Protein AF-A0A7W1QQN5-F1 (afdb_monomer)

Sequence (297 aa):
AKELLVGFARPESIRKVLQEMESKPIRDVYPLEVLMKIVADNPAALPDVAHGGFIANGADLTSGEKVFAGHPFSVHVPQDMRLKAFALLGGGRPGYEFFPAPDAGKFTMQIDTPGTWRFALLAAPTTSLGRMQKESSEAIIEVFDVRVRAMGKKGDTSDLLVDEEAYGEDEGDDDGADGAAHEAALAAAIVQAQQALSAKPAASIAEQLRPAFDAIVKHDAGPKATTYSWDVSLYRPGTPVSGEPVLHVVVDRAAPFDPAWAKAVEAIARKQVELEPSRKPISLMDVQFALKRARVR

Mean predicted aligned error: 15.48 Å

Secondary structure (DSSP, 8-state):
-TTGGGGGSSHHHHHHHHHHHHTSS--B-THHHHHHHHHHH-GGGSTTEEE----TTHHHHHH-TT-BTT--EEEE--TTEEEEEEEE-TT----EEEEE-SSTTEEEEEE-S-EEEEEEEEEEEEEEETTEEEEPS-EEEEEEEEEEBP---TT--TTS---------------SSSHHHHHHHHHHHHHHHHHHHHSPBP--HHHHHHHHHHTPEEE--TTSPPEEEEEEEE--TTSBTTS--SEEEEEEEE-TT-HHHHHHHHHHHHHHHHH-TTSPPP-HHHHHHHHHHHHH-

Radius of gyration: 27.36 Å; Cα contacts (8 Å, |Δi|>4): 431; chains: 1; bounding box: 52×61×83 Å

pLDDT: mean 87.05, std 15.04, range [42.16, 98.44]

Nearest PDB structures (foldseek):
  4lzk-assembly1_A  TM=6.098E-01  e=1.946E-02  Burkholderia cenocepacia J2315
  4lzk-assembly1_C  TM=5.334E-01  e=4.265E-02  Burkholderia cenocepacia J2315
  5e95-assembly1_B  TM=2.865E-01  e=5.711E-01  Homo sapiens
  7kj7-assembly2_A  TM=2.792E-01  e=6.844E-01  Plasmodium falciparum 3D7
  7kjh-assembly1_C  TM=2.417E-01  e=1.109E+00  Plasmodium falciparum 3D7

Foldseek 3Di:
DVVVCVQVVDLVSLVVVLVVLQPDQEDADPNVVVVVVCCVPPVVSPVQEEADDFFPCQVVQQVQPPAAAQDKDKTFGDLQKRWRYKYWPDPDDQDKDWACDPDRRIIIMHGHHADKTKMKTKIFGWDDPDPDTDTDSHIYIYIGIGGYHYPDPVPPPPPPDPPPDDDDPPPPPDPDDCVVVVVVVVVVVVVVVVVQVPQDFFAQLVVQVPVQLVVWAWDDPDVDAIFIWGWDFADQGRHGPPDHGPDIQIDPRHHLPRCSLVVRQVVQQVVNCVRPVPDDGDDSVVSSVSVVVNVVD

Solvent-accessible surface area (backbone atoms only — not comparable to full-atom values): 17324 Å² total; per-residue (Å²): 112,79,72,70,47,62,65,55,74,40,72,69,50,48,52,52,54,53,55,58,46,72,75,47,75,68,50,89,37,74,62,55,61,51,50,53,49,42,42,74,77,42,38,83,82,39,76,48,48,44,80,49,88,64,55,77,49,49,67,58,37,46,70,18,83,80,35,37,31,69,40,76,39,79,47,38,40,51,78,51,45,43,69,44,37,41,30,79,51,89,80,71,80,51,52,73,50,78,46,81,41,97,53,88,36,34,27,38,35,30,37,55,44,55,46,78,46,43,36,38,39,33,32,23,47,42,46,77,62,83,94,44,75,43,72,51,87,43,34,38,38,30,74,50,48,38,25,26,33,66,70,64,68,93,82,70,74,81,83,73,76,82,73,95,72,84,83,76,89,76,87,69,90,71,83,85,74,62,61,68,62,53,52,51,51,49,53,50,51,51,53,53,50,52,54,58,71,65,43,63,53,26,52,50,63,73,63,55,45,59,64,50,45,71,60,37,42,68,44,85,53,79,96,46,79,59,22,32,30,39,79,47,74,40,49,55,59,70,37,51,66,88,58,80,58,77,43,74,48,78,44,77,67,36,45,96,83,37,67,67,57,54,53,52,35,51,56,50,25,53,52,36,48,75,77,41,68,90,53,85,61,68,48,67,67,60,53,52,52,32,53,55,52,37,71,75,107

Structure (mmCIF, N/CA/C/O backbone):
data_AF-A0A7W1QQN5-F1
#
_entry.id   AF-A0A7W1QQN5-F1
#
loop_
_atom_site.group_PDB
_atom_site.id
_atom_site.type_symbol
_atom_site.label_atom_id
_atom_site.label_alt_id
_atom_site.label_comp_id
_atom_site.label_asym_id
_atom_site.label_entity_id
_atom_site.label_seq_id
_atom_site.pdbx_PDB_ins_code
_atom_site.Cartn_x
_atom_site.Cartn_y
_atom_site.Cartn_z
_atom_site.occupancy
_atom_site.B_iso_or_equiv
_atom_site.auth_seq_id
_atom_site.auth_comp_id
_atom_site.auth_asym_id
_atom_site.auth_atom_id
_atom_site.pdbx_PDB_model_num
ATOM 1 N N . ALA A 1 1 ? -4.038 -4.649 7.003 1.00 48.06 1 ALA A N 1
ATOM 2 C CA . ALA A 1 1 ? -5.178 -4.857 6.084 1.00 48.06 1 ALA A CA 1
ATOM 3 C C . ALA A 1 1 ? -6.475 -5.181 6.835 1.00 48.06 1 ALA A C 1
ATOM 5 O O . ALA A 1 1 ? -7.402 -4.398 6.709 1.00 48.06 1 ALA A O 1
ATOM 6 N N . LYS A 1 2 ? -6.552 -6.243 7.664 1.00 42.16 2 LYS A N 1
ATOM 7 C CA . LYS A 1 2 ? -7.796 -6.615 8.383 1.00 42.16 2 LYS A CA 1
ATOM 8 C C . LYS A 1 2 ? -8.399 -5.510 9.275 1.00 42.16 2 LYS A C 1
ATOM 10 O O . LYS A 1 2 ? -9.611 -5.356 9.274 1.00 42.16 2 LYS A O 1
ATOM 15 N N . GLU A 1 3 ? -7.590 -4.705 9.968 1.00 50.44 3 GLU A N 1
ATOM 16 C CA . GLU A 1 3 ? -8.108 -3.631 10.844 1.00 50.44 3 GLU A CA 1
ATOM 17 C C . GLU A 1 3 ? -8.612 -2.388 10.090 1.00 50.44 3 GLU A C 1
ATOM 19 O O . GLU A 1 3 ? -9.572 -1.758 10.523 1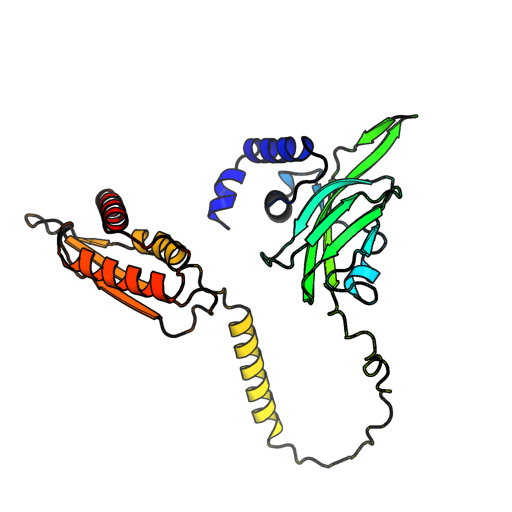.00 50.44 3 GLU A O 1
ATOM 24 N N . LEU A 1 4 ? -8.034 -2.070 8.923 1.00 51.50 4 LEU A N 1
ATOM 25 C CA . LEU A 1 4 ? -8.493 -0.961 8.069 1.00 51.50 4 LEU A CA 1
ATOM 26 C C . LEU A 1 4 ? -9.916 -1.200 7.541 1.00 51.50 4 LEU A C 1
ATOM 28 O O . LEU A 1 4 ? -10.668 -0.249 7.360 1.00 51.50 4 LEU A O 1
ATOM 32 N N . LEU A 1 5 ? -10.307 -2.465 7.356 1.00 55.62 5 LEU A N 1
ATOM 33 C CA . LEU A 1 5 ? -11.627 -2.850 6.854 1.00 55.62 5 LEU A CA 1
ATOM 34 C C . LEU A 1 5 ? -12.736 -2.761 7.912 1.00 55.62 5 LEU A C 1
ATOM 36 O O . LEU A 1 5 ? -13.907 -2.702 7.549 1.00 55.62 5 LEU A O 1
ATOM 40 N N . VAL A 1 6 ? -12.403 -2.677 9.207 1.00 62.91 6 VAL A N 1
ATOM 41 C CA . VAL A 1 6 ? -13.410 -2.552 10.281 1.00 62.91 6 VAL A CA 1
ATOM 42 C C . VAL A 1 6 ? -14.218 -1.258 10.125 1.00 62.91 6 VAL A C 1
ATOM 44 O O . VAL A 1 6 ? -15.425 -1.247 10.359 1.00 62.91 6 VAL A O 1
ATOM 47 N N . GLY A 1 7 ? -13.587 -0.180 9.643 1.00 62.91 7 GLY A N 1
ATOM 48 C CA . GLY A 1 7 ? -14.269 1.080 9.322 1.00 62.91 7 GLY A CA 1
ATOM 49 C C . GLY A 1 7 ? -15.195 1.004 8.099 1.00 62.91 7 GLY A C 1
ATOM 50 O O . GLY A 1 7 ? -16.135 1.796 8.000 1.00 62.91 7 GLY A O 1
ATOM 51 N N . PHE A 1 8 ? -14.967 0.033 7.209 1.00 63.44 8 PHE A N 1
ATOM 52 C CA . PHE A 1 8 ? -15.740 -0.209 5.985 1.00 63.44 8 PHE A CA 1
ATOM 53 C C . PHE A 1 8 ? -16.826 -1.277 6.147 1.00 63.44 8 PHE A C 1
ATOM 55 O O . PHE A 1 8 ? -17.598 -1.501 5.225 1.00 63.44 8 PHE A O 1
ATOM 62 N N . ALA A 1 9 ? -16.959 -1.889 7.327 1.00 65.38 9 ALA A N 1
ATOM 63 C CA . ALA A 1 9 ? -18.067 -2.799 7.619 1.00 65.38 9 ALA A CA 1
ATOM 64 C C . ALA A 1 9 ? -19.443 -2.097 7.609 1.00 65.38 9 ALA A C 1
ATOM 66 O O . ALA A 1 9 ? -20.477 -2.757 7.558 1.00 65.38 9 ALA A O 1
ATOM 67 N N . ARG A 1 10 ? -19.464 -0.758 7.679 1.00 76.25 10 ARG A N 1
ATOM 68 C CA . ARG A 1 10 ? -20.683 0.059 7.660 1.00 76.25 10 ARG A CA 1
ATOM 69 C C . ARG A 1 10 ? -20.934 0.627 6.255 1.00 76.25 10 ARG A C 1
ATOM 71 O O . ARG A 1 10 ? -20.083 1.381 5.770 1.00 76.25 10 ARG A O 1
ATOM 78 N N . PRO A 1 11 ? -22.088 0.341 5.620 1.00 72.50 11 PRO A N 1
ATOM 79 C CA . PRO A 1 11 ? -22.432 0.856 4.291 1.00 72.50 11 PRO A CA 1
ATOM 80 C C . PRO A 1 11 ? -22.345 2.384 4.167 1.00 72.50 11 PRO A C 1
ATOM 82 O O . PRO A 1 11 ? -22.007 2.910 3.107 1.00 72.50 11 PRO A O 1
ATOM 85 N N . GLU A 1 12 ? -22.602 3.125 5.248 1.00 77.25 12 GLU A N 1
ATOM 86 C CA . GLU A 1 12 ? -22.538 4.588 5.249 1.00 77.25 12 GLU A CA 1
ATOM 87 C C . GLU A 1 12 ? -21.106 5.118 5.083 1.00 77.25 12 GLU A C 1
ATOM 89 O O . GLU A 1 12 ? -20.903 6.145 4.433 1.00 77.25 12 GLU A O 1
ATOM 94 N N . SER A 1 13 ? -20.106 4.422 5.636 1.00 74.56 13 SER A N 1
ATOM 95 C CA . SER A 1 13 ? -18.690 4.781 5.474 1.00 74.56 13 SER A CA 1
ATOM 96 C C . SER A 1 13 ? -18.237 4.600 4.026 1.00 74.56 13 SER A C 1
ATOM 98 O O . SER A 1 13 ? -17.523 5.447 3.494 1.00 74.56 13 SER A O 1
ATOM 100 N N . ILE A 1 14 ? -18.696 3.525 3.375 1.00 71.06 14 ILE A N 1
ATOM 101 C CA . ILE A 1 14 ? -18.399 3.232 1.966 1.00 71.06 14 ILE A CA 1
ATOM 102 C C . ILE A 1 14 ? -18.966 4.340 1.070 1.00 71.06 14 ILE A C 1
ATOM 104 O O . ILE A 1 14 ? -18.244 4.889 0.239 1.00 71.06 14 ILE A O 1
ATOM 108 N N . ARG A 1 15 ? -20.228 4.739 1.289 1.00 76.94 15 ARG A N 1
ATOM 109 C CA . ARG A 1 15 ? -20.866 5.824 0.522 1.00 76.94 15 ARG A CA 1
ATOM 110 C C . ARG A 1 15 ? -20.123 7.153 0.641 1.00 76.94 15 ARG A C 1
ATOM 112 O O . ARG A 1 15 ? -19.989 7.847 -0.358 1.00 76.94 15 ARG A O 1
ATOM 119 N N . LYS A 1 16 ? -19.607 7.499 1.826 1.00 76.94 16 LYS A N 1
ATOM 120 C CA . LYS A 1 16 ? -18.805 8.723 2.004 1.00 76.94 16 LYS A CA 1
ATOM 121 C C . LYS A 1 16 ? -17.514 8.695 1.190 1.00 76.94 16 LYS A C 1
ATOM 123 O O . LYS A 1 16 ? -17.167 9.702 0.585 1.00 76.94 16 LYS A O 1
ATOM 128 N N . VAL A 1 17 ? -16.825 7.553 1.148 1.00 70.88 17 VAL A N 1
ATOM 129 C CA . VAL A 1 17 ? -15.603 7.408 0.342 1.00 70.88 17 VAL A CA 1
ATOM 130 C C . VAL A 1 17 ? -15.915 7.513 -1.149 1.00 70.88 17 VAL A C 1
ATOM 132 O O . VAL A 1 17 ? -15.222 8.244 -1.851 1.00 70.88 17 VAL A O 1
ATOM 135 N N . LEU A 1 18 ? -16.993 6.879 -1.619 1.00 71.81 18 LEU A N 1
ATOM 136 C CA . LEU A 1 18 ? -17.452 7.019 -3.005 1.00 71.81 18 LEU A CA 1
ATOM 137 C C . LEU A 1 18 ? -17.798 8.474 -3.352 1.00 71.81 18 LEU A C 1
ATOM 139 O O . LEU A 1 18 ? -17.339 8.997 -4.364 1.00 71.81 18 LEU A O 1
ATOM 143 N N . GLN A 1 19 ? -18.519 9.168 -2.472 1.00 76.81 19 GLN A N 1
ATOM 144 C CA . GLN A 1 19 ? -18.877 10.572 -2.671 1.00 76.81 19 GLN A CA 1
ATOM 145 C C . GLN A 1 19 ? -17.642 11.492 -2.697 1.00 76.81 19 GLN A C 1
ATOM 147 O O . GLN A 1 19 ? -17.584 12.452 -3.467 1.00 76.81 19 GLN A O 1
ATOM 152 N N . GLU A 1 20 ? -16.611 11.202 -1.897 1.00 69.81 20 GLU A N 1
ATOM 153 C CA . GLU A 1 20 ? -15.339 11.923 -1.987 1.00 69.81 20 GLU A CA 1
ATOM 154 C C . GLU A 1 20 ? -14.603 11.661 -3.308 1.00 69.81 20 GLU A C 1
ATOM 156 O O . GLU A 1 20 ? -13.968 12.587 -3.831 1.00 69.81 20 GLU A O 1
ATOM 161 N N . MET A 1 21 ? -14.695 10.446 -3.860 1.00 66.38 21 MET A N 1
ATOM 162 C CA . MET A 1 21 ? -14.116 10.102 -5.164 1.00 66.38 21 MET A CA 1
ATOM 163 C C . MET A 1 21 ? -14.792 10.864 -6.308 1.00 66.38 21 MET A C 1
ATOM 165 O O . MET A 1 21 ? -14.107 11.293 -7.229 1.00 66.38 21 MET A O 1
ATOM 169 N N . GLU A 1 22 ? -16.096 11.130 -6.221 1.00 67.44 22 GLU A N 1
ATOM 170 C CA . GLU A 1 22 ? -16.837 11.889 -7.241 1.00 67.44 22 GLU A CA 1
ATOM 171 C C . GLU A 1 22 ? -16.458 13.380 -7.309 1.00 67.44 22 GLU A C 1
ATOM 173 O O . GLU A 1 22 ? -16.640 14.026 -8.340 1.00 67.44 22 GLU A O 1
ATOM 178 N N . SER A 1 23 ? -15.907 13.946 -6.229 1.00 67.81 23 SER A N 1
ATOM 179 C CA . SER A 1 23 ? -15.663 15.393 -6.115 1.00 67.81 23 SER A CA 1
ATOM 180 C C . SER A 1 23 ? -14.470 15.932 -6.925 1.00 67.81 23 SER A C 1
ATOM 182 O O . SER A 1 23 ? -14.342 17.149 -7.071 1.00 67.81 23 SER A O 1
ATOM 184 N N . LYS A 1 24 ? -13.563 15.074 -7.424 1.00 60.72 24 LYS A N 1
ATOM 185 C CA . LYS A 1 24 ? -12.380 15.478 -8.216 1.00 60.72 24 LYS A CA 1
ATOM 186 C C . LYS A 1 24 ? -12.161 14.534 -9.411 1.00 60.72 24 LYS A C 1
ATOM 188 O O . LYS A 1 24 ? -12.491 13.364 -9.287 1.00 60.72 24 LYS A O 1
ATOM 193 N N . PRO A 1 25 ? -11.576 14.997 -10.537 1.00 57.47 25 PRO A N 1
ATOM 194 C CA . PRO A 1 25 ? -11.576 14.245 -11.800 1.00 57.47 25 PRO A CA 1
ATOM 195 C C . PRO A 1 25 ? -10.832 12.906 -11.753 1.00 57.47 25 PRO A C 1
ATOM 197 O O . PRO A 1 25 ? -11.323 11.927 -12.298 1.00 57.47 25 PRO A O 1
ATOM 200 N N . ILE A 1 26 ? -9.651 12.867 -11.129 1.00 59.41 26 ILE A N 1
ATOM 201 C CA . ILE A 1 26 ? -8.839 11.662 -10.924 1.00 59.41 26 ILE A CA 1
ATOM 202 C C . ILE A 1 26 ? -8.060 11.891 -9.628 1.00 59.41 26 ILE A C 1
ATOM 204 O O . ILE A 1 26 ? -7.444 12.945 -9.452 1.00 59.41 26 ILE A O 1
ATOM 208 N N . ARG A 1 27 ? -8.099 10.941 -8.696 1.00 61.53 27 ARG A N 1
ATOM 209 C CA . ARG A 1 27 ? -7.228 10.937 -7.518 1.00 61.53 27 ARG A CA 1
ATOM 210 C C . ARG A 1 27 ? -6.399 9.647 -7.553 1.00 61.53 27 ARG A C 1
ATOM 212 O O . ARG A 1 27 ? -6.956 8.591 -7.839 1.00 61.53 27 ARG A O 1
ATOM 219 N N . ASP A 1 28 ? -5.112 9.744 -7.226 1.00 60.88 28 ASP A N 1
ATOM 220 C CA . ASP A 1 28 ? -4.285 8.601 -6.821 1.00 60.88 28 ASP A CA 1
ATOM 221 C C . ASP A 1 28 ? -4.712 8.211 -5.404 1.00 60.88 28 ASP A C 1
ATOM 223 O O . ASP A 1 28 ? -4.470 8.963 -4.452 1.00 60.88 28 ASP A O 1
ATOM 227 N N . VAL A 1 29 ? -5.489 7.136 -5.258 1.00 57.19 29 VAL A N 1
ATOM 228 C CA . VAL A 1 29 ? -6.094 6.826 -3.958 1.00 57.19 29 VAL A CA 1
ATOM 229 C C . VAL A 1 29 ? -6.108 5.347 -3.618 1.00 57.19 29 VAL A C 1
ATOM 231 O O . VAL A 1 29 ? -6.704 4.517 -4.298 1.00 57.19 29 VAL A O 1
ATOM 234 N N . TYR A 1 30 ? -5.604 5.097 -2.412 1.00 59.78 30 TYR A N 1
ATOM 235 C CA . TYR A 1 30 ? -5.848 3.936 -1.556 1.00 59.78 30 TYR A CA 1
ATOM 236 C C . TYR A 1 30 ? -7.310 3.394 -1.581 1.00 59.78 30 TYR A C 1
ATOM 238 O O . TYR A 1 30 ? -7.497 2.181 -1.518 1.00 59.78 30 TYR A O 1
ATOM 246 N N . PRO A 1 31 ? -8.366 4.231 -1.706 1.00 75.06 31 PRO A N 1
ATOM 247 C CA . PRO A 1 31 ? -9.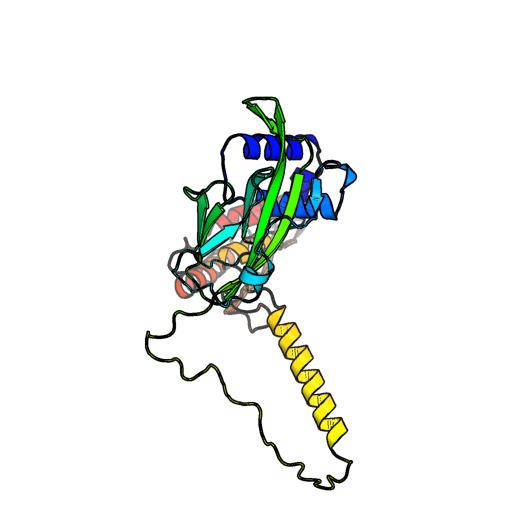748 3.823 -1.943 1.00 75.06 31 PRO A CA 1
ATOM 248 C C . PRO A 1 31 ? -10.016 2.774 -3.017 1.00 75.06 31 PRO A C 1
ATOM 250 O O . PRO A 1 31 ? -10.919 1.971 -2.803 1.00 75.06 31 PRO A O 1
ATOM 253 N N . LEU A 1 32 ? -9.288 2.732 -4.140 1.00 86.88 32 LEU A N 1
ATOM 254 C CA . LEU A 1 32 ? -9.613 1.746 -5.178 1.00 86.88 32 LEU A CA 1
ATOM 255 C C . LEU A 1 32 ? -9.261 0.318 -4.736 1.00 86.88 32 LEU A C 1
ATOM 257 O O . LEU A 1 32 ? -10.053 -0.592 -4.958 1.00 86.88 32 LEU A O 1
ATOM 261 N N . GLU A 1 33 ? -8.152 0.126 -4.011 1.00 86.06 33 GLU A N 1
ATOM 262 C CA . GLU A 1 33 ? -7.823 -1.168 -3.390 1.00 86.06 33 GLU A CA 1
ATOM 263 C C . GLU A 1 33 ? -8.901 -1.604 -2.389 1.00 86.06 33 GLU A C 1
ATOM 265 O O . GLU A 1 33 ? -9.269 -2.778 -2.316 1.00 86.06 33 GLU A O 1
ATOM 270 N N . VAL A 1 34 ? -9.437 -0.646 -1.625 1.00 85.56 34 VAL A N 1
ATOM 271 C CA . VAL A 1 34 ? -10.522 -0.902 -0.673 1.00 85.56 34 VAL A CA 1
ATOM 272 C C . VAL A 1 34 ? -11.805 -1.292 -1.404 1.00 85.56 34 VAL A C 1
ATOM 274 O O . VAL A 1 34 ? -12.435 -2.273 -1.019 1.00 85.56 34 VAL A O 1
ATOM 277 N N . LEU A 1 35 ? -12.176 -0.573 -2.468 1.00 88.25 35 LEU A N 1
ATOM 278 C CA . LEU A 1 35 ? -13.340 -0.904 -3.293 1.00 88.25 35 LEU A CA 1
ATOM 279 C C . LEU A 1 35 ? -13.209 -2.295 -3.904 1.00 88.25 35 LEU A C 1
ATOM 281 O O . LEU A 1 35 ? -14.131 -3.092 -3.772 1.00 88.25 35 LEU A O 1
ATOM 285 N N . MET A 1 36 ? -12.051 -2.621 -4.482 1.00 92.81 36 MET A N 1
ATOM 286 C CA . MET A 1 36 ? -11.765 -3.960 -4.999 1.00 92.81 36 MET A CA 1
ATOM 287 C C . MET A 1 36 ? -11.943 -5.030 -3.922 1.00 92.81 36 MET A C 1
ATOM 289 O O . MET A 1 36 ? -12.551 -6.068 -4.173 1.00 92.81 36 MET A O 1
ATOM 293 N N . LYS A 1 37 ? -11.460 -4.776 -2.698 1.00 90.25 37 LYS A N 1
ATOM 294 C CA . LYS A 1 37 ? -11.625 -5.719 -1.589 1.00 90.25 37 LYS A CA 1
ATOM 295 C C . LYS A 1 37 ? -13.087 -5.878 -1.171 1.00 90.25 37 LYS A C 1
ATOM 297 O O . LYS A 1 37 ? -13.503 -6.998 -0.897 1.00 90.25 37 LYS A O 1
ATOM 302 N N . ILE A 1 38 ? -13.860 -4.790 -1.137 1.00 88.44 38 ILE A N 1
ATOM 303 C CA . ILE A 1 38 ? -15.296 -4.825 -0.823 1.00 88.44 38 ILE A CA 1
ATOM 304 C C . ILE A 1 38 ? -16.057 -5.602 -1.896 1.00 88.44 38 ILE A C 1
ATOM 306 O O . ILE A 1 38 ? -16.848 -6.464 -1.541 1.00 88.44 38 ILE A O 1
ATOM 310 N N . VAL A 1 39 ? -15.807 -5.341 -3.181 1.00 92.44 39 VAL A N 1
ATOM 311 C CA . VAL A 1 39 ? -16.457 -6.058 -4.292 1.00 92.44 39 VAL A CA 1
ATOM 312 C C . VAL A 1 39 ? -16.126 -7.552 -4.244 1.00 92.44 39 VAL A C 1
ATOM 314 O O . VAL A 1 39 ? -17.015 -8.377 -4.431 1.00 92.44 39 VAL A O 1
ATOM 317 N N . ALA A 1 40 ? -14.878 -7.912 -3.925 1.00 91.88 40 ALA A N 1
ATOM 318 C CA . ALA A 1 40 ? -14.458 -9.307 -3.797 1.00 91.88 40 ALA A CA 1
ATOM 319 C C . ALA A 1 40 ? -15.074 -10.025 -2.579 1.00 91.88 40 ALA A C 1
ATOM 321 O O . ALA A 1 40 ? -15.467 -11.184 -2.686 1.00 91.88 40 ALA A O 1
ATOM 322 N N . ASP A 1 41 ? -15.156 -9.359 -1.423 1.00 90.81 41 ASP A N 1
ATOM 323 C CA . ASP A 1 41 ? -15.625 -9.977 -0.172 1.00 90.81 41 ASP A CA 1
ATOM 324 C C . ASP A 1 41 ? -17.146 -9.897 0.020 1.00 90.81 41 ASP A C 1
ATOM 326 O O . ASP A 1 41 ? -17.742 -10.751 0.676 1.00 90.81 41 ASP A O 1
ATOM 330 N N . ASN A 1 42 ? -17.767 -8.826 -0.474 1.00 91.69 42 ASN A N 1
ATOM 331 C CA . ASN A 1 42 ? -19.172 -8.491 -0.271 1.00 91.69 42 ASN A CA 1
ATOM 332 C C . ASN A 1 42 ? -19.735 -7.713 -1.481 1.00 91.69 42 ASN A C 1
ATOM 334 O O . ASN A 1 42 ? -20.042 -6.521 -1.365 1.00 91.69 42 ASN A O 1
ATOM 338 N N . PRO A 1 43 ? -19.923 -8.375 -2.638 1.00 90.81 43 PRO A N 1
ATOM 339 C CA . PRO A 1 43 ? -20.424 -7.723 -3.851 1.00 90.81 43 PRO A CA 1
ATOM 340 C C . PRO A 1 43 ? -21.818 -7.102 -3.661 1.00 90.81 43 PRO A C 1
ATOM 342 O O . PRO A 1 43 ? -22.134 -6.087 -4.270 1.00 90.81 43 PRO A O 1
ATOM 345 N N . ALA A 1 44 ? -22.638 -7.637 -2.747 1.00 90.81 44 ALA A N 1
ATOM 346 C CA . ALA A 1 44 ? -23.961 -7.091 -2.436 1.00 90.81 44 ALA A CA 1
ATOM 347 C C . ALA A 1 44 ? -23.919 -5.683 -1.808 1.00 90.81 44 ALA A C 1
ATOM 349 O O . ALA A 1 44 ? -24.922 -4.970 -1.843 1.00 90.81 44 ALA A O 1
ATOM 350 N N . ALA A 1 45 ? -22.782 -5.261 -1.240 1.00 86.62 45 ALA A N 1
ATOM 351 C CA . ALA A 1 45 ? -22.610 -3.895 -0.743 1.00 86.62 45 ALA A CA 1
ATOM 352 C C . ALA A 1 45 ? -22.473 -2.862 -1.873 1.00 86.62 45 ALA A C 1
ATOM 354 O O . ALA A 1 45 ? -22.741 -1.682 -1.644 1.00 86.62 45 ALA A O 1
ATOM 355 N N . LEU A 1 46 ? -22.049 -3.300 -3.063 1.00 91.81 46 LEU A N 1
ATOM 356 C CA . LEU A 1 46 ? -21.791 -2.477 -4.244 1.00 91.81 46 LEU A CA 1
ATOM 357 C C . LEU A 1 46 ? -22.319 -3.195 -5.503 1.00 91.81 46 LEU A C 1
ATOM 359 O O . LEU A 1 46 ? -21.524 -3.591 -6.351 1.00 91.81 46 LEU A O 1
ATOM 363 N N . PRO A 1 47 ? -23.647 -3.383 -5.633 1.00 93.25 47 PRO A N 1
ATOM 364 C CA . PRO A 1 47 ? -24.230 -4.210 -6.695 1.00 93.25 47 PRO A CA 1
ATOM 365 C C . PRO A 1 47 ? -23.981 -3.661 -8.106 1.00 93.25 47 PRO A C 1
ATOM 367 O O . PRO A 1 47 ? -23.965 -4.430 -9.060 1.00 93.25 47 PRO A O 1
ATOM 370 N N . ASP A 1 48 ? -23.755 -2.351 -8.226 1.00 94.94 48 ASP A N 1
ATOM 371 C CA . ASP A 1 48 ? -23.492 -1.672 -9.496 1.00 94.94 48 ASP A CA 1
ATOM 372 C C . ASP A 1 48 ? -21.992 -1.620 -9.846 1.00 94.94 48 ASP A C 1
ATOM 374 O O . ASP A 1 48 ? -21.618 -1.028 -10.853 1.00 94.94 48 ASP A O 1
ATOM 378 N N . VAL A 1 49 ? -21.110 -2.203 -9.021 1.00 94.81 49 VAL A N 1
ATOM 379 C CA . VAL A 1 49 ? -19.659 -2.216 -9.260 1.00 94.81 49 VAL A CA 1
ATOM 380 C C . VAL A 1 49 ? -19.201 -3.631 -9.591 1.00 94.81 49 VAL A C 1
ATOM 382 O O . VAL A 1 49 ? -19.290 -4.532 -8.759 1.00 94.81 49 VAL A O 1
ATOM 385 N N . ALA A 1 50 ? -18.654 -3.821 -10.790 1.00 95.81 50 ALA A N 1
ATOM 386 C CA . ALA A 1 50 ? -18.190 -5.119 -11.268 1.00 95.81 50 ALA A CA 1
ATOM 387 C C . ALA A 1 50 ? -16.740 -5.071 -11.763 1.00 95.81 50 ALA A C 1
ATOM 389 O O . ALA A 1 50 ? -16.219 -4.019 -12.126 1.00 95.81 50 ALA A O 1
ATOM 390 N N . HIS A 1 51 ? -16.085 -6.231 -11.806 1.00 96.44 51 HIS A N 1
ATOM 391 C CA . HIS A 1 51 ? -14.814 -6.385 -12.511 1.00 96.44 51 HIS A CA 1
ATOM 392 C C . HIS A 1 51 ? -15.056 -6.616 -14.005 1.00 96.44 51 HIS A C 1
ATOM 394 O O . HIS A 1 51 ? -15.946 -7.379 -14.378 1.00 96.44 51 HIS A O 1
ATOM 400 N N . GLY A 1 52 ? -14.243 -5.996 -14.857 1.00 97.00 52 GLY A N 1
ATOM 401 C CA . GLY A 1 52 ? -14.331 -6.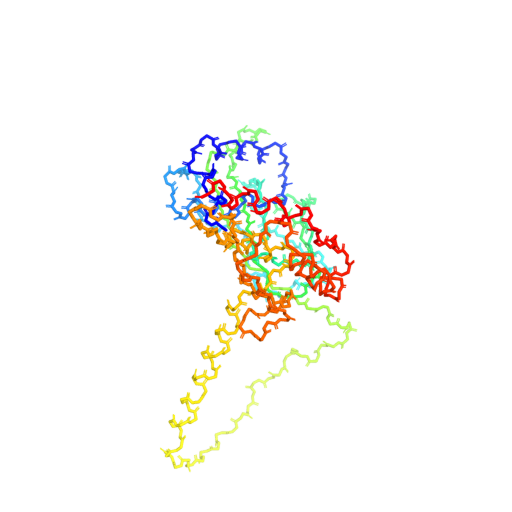152 -16.308 1.00 97.00 52 GLY A CA 1
ATOM 402 C C . GLY A 1 52 ? -13.140 -5.526 -17.028 1.00 97.00 52 GLY A C 1
ATOM 403 O O . GLY A 1 52 ? -12.310 -4.881 -16.395 1.00 97.00 52 GLY A O 1
ATOM 404 N N . GLY A 1 53 ? -13.052 -5.739 -18.341 1.00 96.25 53 GLY A N 1
ATOM 405 C CA . GLY A 1 53 ? -12.039 -5.124 -19.200 1.00 96.25 53 GLY A CA 1
ATOM 406 C C . GLY A 1 53 ? -12.661 -4.081 -20.126 1.00 96.25 53 GLY A C 1
ATOM 407 O O . GLY A 1 53 ? -13.669 -4.357 -20.774 1.00 96.25 53 GLY A O 1
ATOM 408 N N . PHE A 1 54 ? -12.071 -2.893 -20.185 1.00 97.31 54 PHE A N 1
ATOM 409 C CA . PHE A 1 54 ? -12.452 -1.784 -21.054 1.00 97.31 54 PHE A CA 1
ATOM 410 C C . PHE A 1 54 ? -11.251 -1.063 -21.694 1.00 97.31 54 PHE A C 1
ATOM 412 O O . PHE A 1 54 ? -11.457 -0.315 -22.645 1.00 97.31 54 PHE A O 1
ATOM 419 N N . ILE A 1 55 ? -10.010 -1.267 -21.244 1.00 97.75 55 ILE A N 1
ATOM 420 C CA . ILE A 1 55 ? -8.810 -0.659 -21.823 1.00 97.75 55 ILE A CA 1
ATOM 421 C C . ILE A 1 55 ? -8.549 -1.297 -23.186 1.00 97.75 55 ILE A C 1
ATOM 423 O O . ILE A 1 55 ? -8.154 -2.457 -23.305 1.00 97.75 55 ILE A O 1
ATOM 427 N N . ALA A 1 56 ? -8.721 -0.504 -24.241 1.00 97.44 56 ALA A N 1
ATOM 428 C CA . ALA A 1 56 ? -8.678 -1.004 -25.611 1.00 97.44 56 ALA A CA 1
ATOM 429 C C . ALA A 1 56 ? -7.283 -1.501 -26.033 1.00 97.44 56 ALA A C 1
ATOM 431 O O . ALA A 1 56 ? -7.176 -2.337 -26.925 1.00 97.44 56 ALA A O 1
ATOM 432 N N . ASN A 1 57 ? -6.217 -0.999 -25.403 1.00 97.50 57 ASN A N 1
ATOM 433 C CA . ASN A 1 57 ? -4.833 -1.388 -25.681 1.00 97.50 57 ASN A CA 1
ATOM 434 C C . ASN A 1 57 ? -4.176 -2.186 -24.540 1.00 97.50 57 ASN A C 1
ATOM 436 O O . ASN A 1 57 ? -2.955 -2.165 -24.413 1.00 97.50 57 ASN A O 1
ATOM 440 N N . GLY A 1 58 ? -4.958 -2.897 -23.716 1.00 96.75 58 GLY A N 1
ATOM 441 C CA . GLY A 1 58 ? -4.434 -3.636 -22.559 1.00 96.75 58 GLY A CA 1
ATOM 442 C C . GLY A 1 58 ? -3.327 -4.637 -22.918 1.00 96.75 58 GLY A C 1
ATOM 443 O O . GLY A 1 58 ? -2.300 -4.686 -22.246 1.00 96.75 58 GLY A O 1
ATOM 444 N N . ALA A 1 59 ? -3.476 -5.361 -24.034 1.00 96.56 59 ALA A N 1
ATOM 445 C CA . ALA A 1 59 ? -2.475 -6.321 -24.507 1.00 96.56 59 ALA A CA 1
ATOM 446 C C . ALA A 1 59 ? -1.117 -5.667 -24.837 1.00 96.56 59 ALA A C 1
ATOM 448 O O . ALA A 1 59 ? -0.073 -6.202 -24.460 1.00 96.56 59 ALA A O 1
ATOM 449 N N . ASP A 1 60 ? -1.128 -4.488 -25.470 1.00 96.38 60 ASP A N 1
ATOM 450 C CA . ASP A 1 60 ? 0.089 -3.730 -25.801 1.00 96.38 60 ASP A CA 1
ATOM 451 C C . ASP A 1 60 ? 0.814 -3.242 -24.536 1.00 96.38 60 ASP A C 1
ATOM 453 O O . ASP A 1 60 ? 2.045 -3.213 -24.475 1.00 96.38 60 ASP A O 1
ATOM 457 N N . LEU A 1 61 ? 0.051 -2.860 -23.506 1.00 96.88 61 LEU A N 1
ATOM 458 C CA . LEU A 1 61 ? 0.601 -2.431 -22.219 1.00 96.88 61 LEU A CA 1
ATOM 459 C C . LEU A 1 61 ? 1.260 -3.601 -21.475 1.00 96.88 61 LEU A C 1
ATOM 461 O O . LEU A 1 61 ? 2.331 -3.439 -20.883 1.00 96.88 61 LEU A O 1
ATOM 465 N N . THR A 1 62 ? 0.648 -4.786 -21.533 1.00 96.44 62 THR A N 1
ATOM 466 C CA . THR A 1 62 ? 1.167 -5.999 -20.888 1.00 96.44 62 THR A CA 1
ATOM 467 C C . THR A 1 62 ? 2.389 -6.571 -21.608 1.00 96.44 62 THR A C 1
ATOM 469 O O . THR A 1 62 ? 3.318 -7.039 -20.945 1.00 96.44 62 THR A O 1
ATOM 472 N N . SER A 1 63 ? 2.448 -6.505 -22.944 1.00 95.56 63 SER A N 1
ATOM 473 C CA . SER A 1 63 ? 3.630 -6.951 -23.699 1.00 95.56 63 SER A CA 1
ATOM 474 C C . SER A 1 63 ? 4.859 -6.081 -23.406 1.00 95.56 63 SER A C 1
ATOM 476 O O . SER A 1 63 ? 5.990 -6.580 -23.345 1.00 95.56 63 SER A O 1
ATOM 478 N N . GLY A 1 64 ? 4.639 -4.782 -23.175 1.00 91.69 64 GLY A N 1
ATOM 479 C CA . GLY A 1 64 ? 5.684 -3.816 -22.852 1.00 91.69 64 GLY A CA 1
ATOM 480 C C . GLY A 1 64 ? 6.611 -3.489 -24.020 1.00 91.69 64 GLY A C 1
ATOM 481 O O . GLY A 1 64 ? 7.696 -2.956 -23.804 1.00 91.69 64 GLY A O 1
ATOM 482 N N . GLU A 1 65 ? 6.235 -3.820 -25.259 1.00 92.19 65 GLU A N 1
ATOM 483 C CA . GLU A 1 65 ? 7.061 -3.546 -26.447 1.00 92.19 65 GLU A CA 1
ATOM 484 C C . GLU A 1 65 ? 7.269 -2.048 -26.693 1.00 92.19 65 GLU A C 1
ATOM 486 O O . GLU A 1 65 ? 8.304 -1.636 -27.212 1.00 92.19 65 GLU A O 1
ATOM 491 N N . LYS A 1 66 ? 6.286 -1.229 -26.304 1.00 92.88 66 LYS A N 1
ATOM 492 C CA . LYS A 1 66 ? 6.259 0.223 -26.545 1.00 92.88 66 LYS A CA 1
ATOM 493 C C . LYS A 1 66 ? 6.294 1.052 -25.262 1.00 92.88 66 LYS A C 1
ATOM 495 O O . LYS A 1 66 ? 6.062 2.257 -25.311 1.00 92.88 66 LYS A O 1
ATOM 500 N N . VAL A 1 67 ? 6.554 0.421 -24.118 1.00 96.12 67 VAL A N 1
ATOM 501 C CA . VAL A 1 67 ? 6.516 1.079 -22.810 1.00 96.12 67 VAL A CA 1
ATOM 502 C C . VAL A 1 67 ? 7.921 1.115 -22.223 1.00 96.12 67 VAL A C 1
ATOM 504 O O . VAL A 1 67 ? 8.481 0.088 -21.837 1.00 96.12 67 VAL A O 1
ATOM 507 N N . PHE A 1 68 ? 8.487 2.317 -22.142 1.00 96.44 68 PHE A N 1
ATOM 508 C CA . PHE A 1 68 ? 9.847 2.549 -21.663 1.00 96.44 68 PHE A CA 1
ATOM 509 C C . PHE A 1 68 ? 9.842 3.448 -20.433 1.00 96.44 68 PHE A C 1
ATOM 511 O O . PHE A 1 68 ? 9.060 4.395 -20.343 1.00 96.44 68 PHE A O 1
ATOM 518 N N . ALA A 1 69 ? 10.744 3.156 -19.501 1.00 96.44 69 ALA A N 1
ATOM 519 C CA . ALA A 1 69 ? 10.913 3.935 -18.287 1.00 96.44 69 ALA A CA 1
ATOM 520 C C . ALA A 1 69 ? 11.219 5.410 -18.606 1.00 96.44 69 ALA A C 1
ATOM 522 O O . ALA A 1 69 ? 12.087 5.702 -19.431 1.00 96.44 69 ALA A O 1
ATOM 523 N N . GLY A 1 70 ? 10.496 6.327 -17.961 1.00 94.31 70 GLY A N 1
ATOM 524 C CA . GLY A 1 70 ? 10.626 7.776 -18.136 1.00 94.31 70 GLY A CA 1
ATOM 525 C C . GLY A 1 70 ? 10.029 8.329 -19.436 1.00 94.31 70 GLY A C 1
ATOM 526 O O . GLY A 1 70 ? 10.220 9.507 -19.728 1.00 94.31 70 GLY A O 1
ATOM 527 N N . HIS A 1 71 ? 9.319 7.513 -20.224 1.00 96.50 71 HIS A N 1
ATOM 528 C CA . HIS A 1 71 ? 8.656 7.956 -21.450 1.00 96.50 71 HIS A CA 1
ATOM 529 C C . HIS A 1 71 ? 7.130 7.866 -21.338 1.00 96.50 71 HIS A C 1
ATOM 531 O O . HIS A 1 71 ? 6.609 6.839 -20.895 1.00 96.50 71 HIS A O 1
ATOM 537 N N . PRO A 1 72 ? 6.396 8.904 -21.778 1.00 97.12 72 PRO A N 1
ATOM 538 C CA . PRO A 1 72 ? 4.946 8.859 -21.806 1.00 97.12 72 PRO A CA 1
ATOM 539 C C . PRO A 1 72 ? 4.441 7.881 -22.876 1.00 97.12 72 PRO A C 1
ATOM 541 O O . PRO A 1 72 ? 4.928 7.863 -24.007 1.00 97.12 72 PRO A O 1
ATOM 544 N N . PHE A 1 73 ? 3.417 7.111 -22.531 1.00 97.56 73 PHE A N 1
ATOM 545 C CA . PHE A 1 73 ? 2.666 6.218 -23.407 1.00 97.56 73 PHE A CA 1
ATOM 546 C C . PHE A 1 73 ? 1.159 6.435 -23.212 1.00 97.56 73 PHE A C 1
ATOM 548 O O . PHE A 1 73 ? 0.723 7.064 -22.247 1.00 97.56 73 PHE A O 1
ATOM 555 N N . SER A 1 74 ? 0.341 5.956 -24.152 1.00 97.62 74 SER A N 1
ATOM 556 C CA . SER A 1 74 ? -1.111 6.163 -24.113 1.00 97.62 74 SER A CA 1
ATOM 557 C C . SER A 1 74 ? -1.856 4.965 -23.527 1.00 97.62 74 SER A C 1
ATOM 559 O O . SER A 1 74 ? -1.600 3.823 -23.900 1.00 97.62 74 SER A O 1
ATOM 561 N N . VAL A 1 75 ? -2.832 5.236 -22.663 1.00 97.75 75 VAL A N 1
ATOM 562 C CA . VAL A 1 75 ? -3.854 4.286 -22.203 1.00 97.75 75 VAL A CA 1
ATOM 563 C C . VAL A 1 75 ? -5.166 4.645 -22.894 1.00 97.75 75 VAL A C 1
ATOM 565 O O . VAL A 1 75 ? -5.620 5.791 -22.816 1.00 97.75 75 VAL A O 1
ATOM 568 N N . HIS A 1 76 ? -5.753 3.693 -23.618 1.00 97.88 76 HIS A N 1
ATOM 569 C CA . HIS A 1 76 ? -6.949 3.916 -24.427 1.00 97.88 76 HIS A CA 1
ATOM 570 C C . HIS A 1 76 ? -8.198 3.497 -23.657 1.00 97.88 76 HIS A C 1
ATOM 572 O O . HIS A 1 76 ? -8.423 2.312 -23.417 1.00 97.88 76 HIS A O 1
ATOM 578 N N . VAL A 1 77 ? -9.021 4.479 -23.307 1.00 97.06 77 VAL A N 1
ATOM 579 C CA . VAL A 1 77 ? -10.307 4.288 -22.638 1.00 97.06 77 VAL A CA 1
ATOM 580 C C . VAL A 1 77 ? -11.419 4.617 -23.643 1.00 97.06 77 VAL A C 1
ATOM 582 O O . VAL A 1 77 ? -11.363 5.676 -24.271 1.00 97.06 77 VAL A O 1
ATOM 585 N N . PRO A 1 78 ? -12.427 3.748 -23.825 1.00 96.88 78 PRO A N 1
ATOM 586 C CA . PRO A 1 78 ? -13.543 4.006 -24.725 1.00 96.88 78 PRO A CA 1
ATOM 587 C C . PRO A 1 78 ? -14.194 5.370 -24.457 1.00 96.88 78 PRO A C 1
ATOM 589 O O . PRO A 1 78 ? -14.314 5.801 -23.312 1.00 96.88 78 PRO A O 1
ATOM 592 N N . GLN A 1 79 ? -14.594 6.084 -25.512 1.00 95.06 79 GLN A N 1
ATOM 593 C CA . GLN A 1 79 ? -15.149 7.444 -25.384 1.00 95.06 79 GLN A CA 1
ATOM 594 C C . GLN A 1 79 ? -16.514 7.478 -24.686 1.00 95.06 79 GLN A C 1
ATOM 596 O O . GLN A 1 79 ? -16.939 8.526 -24.200 1.00 95.06 79 GLN A O 1
ATOM 601 N N . ASP A 1 80 ? -17.198 6.340 -24.658 1.00 95.75 80 ASP A N 1
ATOM 602 C CA . ASP A 1 80 ? -18.424 6.100 -23.913 1.00 95.75 80 ASP A CA 1
ATOM 603 C C . ASP A 1 80 ? -18.157 5.700 -22.455 1.00 95.75 80 ASP A C 1
ATOM 605 O O . ASP A 1 80 ? -19.105 5.434 -21.727 1.00 95.75 80 ASP A O 1
ATOM 609 N N . MET A 1 81 ? -16.912 5.728 -21.979 1.00 96.75 81 MET A N 1
ATOM 610 C CA . MET A 1 81 ? -16.549 5.489 -20.583 1.00 96.75 81 MET A CA 1
ATOM 611 C C . MET A 1 81 ? -15.968 6.755 -19.955 1.00 96.75 81 MET A C 1
ATOM 613 O O . MET A 1 81 ? -15.118 7.437 -20.530 1.00 96.75 81 MET A O 1
ATOM 617 N N . ARG A 1 82 ? -16.376 7.056 -18.721 1.00 94.62 82 ARG A N 1
ATOM 618 C CA . ARG A 1 82 ? -15.779 8.127 -17.921 1.00 94.62 82 ARG A CA 1
ATOM 619 C C . ARG A 1 82 ? -14.951 7.550 -16.792 1.00 94.62 82 ARG A C 1
ATOM 621 O O . ARG A 1 82 ? -15.474 6.879 -15.906 1.00 94.62 82 ARG A O 1
ATOM 628 N N . LEU A 1 83 ? -13.664 7.880 -16.797 1.00 94.38 83 LEU A N 1
ATOM 629 C CA . LEU A 1 83 ? -12.758 7.476 -15.736 1.00 94.38 83 LEU A CA 1
ATOM 630 C C . LEU A 1 83 ? -13.067 8.214 -14.425 1.00 94.38 83 LEU A C 1
ATOM 632 O O . LEU A 1 83 ? -13.315 9.420 -14.422 1.00 94.38 83 LEU A O 1
ATOM 636 N N . LYS A 1 84 ? -13.061 7.465 -13.322 1.00 91.44 84 LYS A N 1
ATOM 637 C CA . LYS A 1 84 ? -13.385 7.929 -11.966 1.00 91.44 84 LYS A CA 1
ATOM 638 C C . LYS A 1 84 ? -12.201 7.822 -11.014 1.00 91.44 84 LYS A C 1
ATOM 640 O O . LYS A 1 84 ? -12.013 8.689 -10.166 1.00 91.44 84 LYS A O 1
ATOM 645 N N . ALA A 1 85 ? -11.421 6.750 -11.127 1.00 92.06 85 ALA A N 1
ATOM 646 C CA . ALA A 1 85 ? -10.290 6.508 -10.243 1.00 92.06 85 ALA A CA 1
ATOM 647 C C . ALA A 1 85 ? -9.177 5.728 -10.934 1.00 92.06 85 ALA A C 1
ATOM 649 O O . ALA A 1 85 ? -9.418 4.988 -11.887 1.00 92.06 85 ALA A O 1
ATOM 650 N N . PHE A 1 86 ? -7.973 5.894 -10.398 1.00 93.31 86 PHE A N 1
ATOM 651 C CA . PHE A 1 86 ? -6.750 5.215 -10.795 1.00 93.31 86 PHE A CA 1
ATOM 652 C C . PHE A 1 86 ? -6.003 4.816 -9.516 1.00 93.31 86 PHE A C 1
ATOM 654 O O . PHE A 1 86 ? -5.960 5.601 -8.565 1.00 93.31 86 PHE A O 1
ATOM 661 N N . ALA A 1 87 ? -5.410 3.625 -9.483 1.00 93.25 87 ALA A N 1
ATOM 662 C CA . ALA A 1 87 ? -4.512 3.225 -8.405 1.00 93.25 87 ALA A CA 1
ATOM 663 C C . ALA A 1 87 ? -3.393 2.302 -8.894 1.00 93.25 87 ALA A C 1
ATOM 665 O O . ALA A 1 87 ? -3.613 1.411 -9.715 1.00 93.25 87 ALA A O 1
ATOM 666 N N . LEU A 1 88 ? -2.204 2.481 -8.322 1.00 93.56 88 LEU A N 1
ATOM 667 C CA . LEU A 1 88 ? -1.126 1.497 -8.362 1.00 93.56 88 LEU A CA 1
ATOM 668 C C . LEU A 1 88 ? -1.368 0.434 -7.284 1.00 93.56 88 LEU A C 1
ATOM 670 O O . LEU A 1 88 ? -1.555 0.773 -6.119 1.00 93.56 88 LEU A O 1
ATOM 674 N N . LEU A 1 89 ? -1.309 -0.839 -7.667 1.00 92.81 89 LEU A N 1
ATOM 675 C CA . LEU A 1 89 ? -1.500 -1.976 -6.771 1.00 92.81 89 LEU A CA 1
ATOM 676 C C . LEU A 1 89 ? -0.157 -2.544 -6.287 1.00 92.81 89 LEU A C 1
ATOM 678 O O . LEU A 1 89 ? 0.871 -2.458 -6.958 1.00 92.81 89 LEU A O 1
ATOM 682 N N . GLY A 1 90 ? -0.168 -3.176 -5.111 1.00 88.50 90 GLY A N 1
ATOM 683 C CA . GLY A 1 90 ? 0.983 -3.929 -4.590 1.00 88.50 90 GLY A CA 1
ATOM 684 C C . GLY A 1 90 ? 2.020 -3.097 -3.828 1.00 88.50 90 GLY A C 1
ATOM 685 O O . GLY A 1 90 ? 3.048 -3.630 -3.419 1.00 88.50 90 GLY A O 1
ATOM 686 N N . GLY A 1 91 ? 1.759 -1.806 -3.591 1.00 85.31 91 GLY A N 1
ATOM 687 C CA . GLY A 1 91 ? 2.560 -0.958 -2.695 1.00 85.31 91 GLY A CA 1
ATOM 688 C C . GLY A 1 91 ? 3.957 -0.574 -3.201 1.00 85.31 91 GLY A C 1
ATOM 689 O O . GLY A 1 91 ? 4.721 0.045 -2.456 1.00 85.31 91 GLY A O 1
ATOM 690 N N . GLY A 1 92 ? 4.292 -0.917 -4.448 1.00 89.00 92 GLY A N 1
ATOM 691 C CA . GLY A 1 92 ? 5.496 -0.438 -5.122 1.00 89.00 92 GLY A CA 1
ATOM 692 C C . GLY A 1 92 ? 5.506 1.086 -5.288 1.00 89.00 92 GLY A C 1
ATOM 693 O O . GLY A 1 92 ? 4.500 1.763 -5.079 1.00 89.00 92 GLY A O 1
ATOM 694 N N . ARG A 1 93 ? 6.660 1.649 -5.656 1.00 92.44 93 ARG A N 1
ATOM 695 C CA . ARG A 1 93 ? 6.819 3.094 -5.901 1.00 92.44 93 ARG A CA 1
ATOM 696 C C . ARG A 1 93 ? 7.629 3.335 -7.173 1.00 92.44 93 ARG A C 1
ATOM 698 O O . ARG A 1 93 ? 8.787 3.727 -7.076 1.00 92.44 93 ARG A O 1
ATOM 705 N N . PRO A 1 94 ? 7.051 3.086 -8.355 1.00 93.06 94 PRO A N 1
ATOM 706 C CA . PRO A 1 94 ? 7.797 3.166 -9.596 1.00 93.06 94 PRO A CA 1
ATOM 707 C C . PRO A 1 94 ? 8.060 4.598 -10.072 1.00 93.06 94 PRO A C 1
ATOM 709 O O . PRO A 1 94 ? 8.801 4.767 -11.033 1.00 93.06 94 PRO A O 1
ATOM 712 N N . GLY A 1 95 ? 7.462 5.609 -9.428 1.00 92.81 95 GLY A N 1
ATOM 713 C CA . GLY A 1 95 ? 7.343 6.953 -9.997 1.00 92.81 95 GLY A CA 1
ATOM 714 C C . GLY A 1 95 ? 6.419 6.898 -11.209 1.00 92.81 95 GLY A C 1
ATOM 715 O O . GLY A 1 95 ? 6.692 6.175 -12.163 1.00 92.81 95 GLY A O 1
ATOM 716 N N . TYR A 1 96 ? 5.265 7.553 -11.150 1.00 95.44 96 TYR A N 1
ATOM 717 C CA . TYR A 1 96 ? 4.365 7.557 -12.292 1.00 95.44 96 TYR A CA 1
ATOM 718 C C . TYR A 1 96 ? 3.566 8.850 -12.368 1.00 95.44 96 TYR A C 1
ATOM 720 O O . TYR A 1 96 ? 3.263 9.479 -11.353 1.00 95.44 96 TYR A O 1
ATOM 728 N N . GLU A 1 97 ? 3.189 9.198 -13.589 1.00 94.62 97 GLU A N 1
ATOM 729 C CA . GLU A 1 97 ? 2.260 10.275 -13.893 1.00 94.62 97 GLU A CA 1
ATOM 730 C C . GLU A 1 97 ? 1.115 9.706 -14.725 1.00 94.62 97 GLU A C 1
ATOM 732 O O . GLU A 1 97 ? 1.329 8.861 -15.594 1.00 94.62 97 GLU A O 1
ATOM 737 N N . PHE A 1 98 ? -0.110 10.148 -14.449 1.00 95.31 98 PHE A N 1
ATOM 738 C CA . PHE A 1 98 ? -1.292 9.720 -15.186 1.00 95.31 98 PHE A CA 1
ATOM 739 C C . PHE A 1 98 ? -2.272 10.885 -15.324 1.00 95.31 98 PHE A C 1
ATOM 741 O O . PHE A 1 98 ? -2.804 11.383 -14.329 1.00 95.31 98 PHE A O 1
ATOM 748 N N . PHE A 1 99 ? -2.493 11.347 -16.554 1.00 93.62 99 PHE A N 1
ATOM 749 C CA . PHE A 1 99 ? -3.324 12.517 -16.832 1.00 93.62 99 PHE A CA 1
ATOM 750 C C . PHE A 1 99 ? -4.071 12.391 -18.170 1.00 93.62 99 PHE A C 1
ATOM 752 O O . PHE A 1 99 ? -3.643 11.647 -19.053 1.00 93.62 99 PHE A O 1
ATOM 759 N N . PRO A 1 100 ? -5.202 13.096 -18.351 1.00 94.31 100 PRO A N 1
ATOM 760 C CA . PRO A 1 100 ? -5.924 13.101 -19.623 1.00 94.31 100 PRO A CA 1
ATOM 761 C C . PRO A 1 100 ? -5.052 13.625 -20.772 1.00 94.31 100 PRO A C 1
ATOM 763 O O . PRO A 1 100 ? -4.372 14.641 -20.617 1.00 94.31 100 PRO A O 1
ATOM 766 N N . ALA A 1 101 ? -5.094 12.962 -21.928 1.00 94.88 101 ALA A N 1
ATOM 767 C CA . ALA A 1 101 ? -4.452 13.457 -23.143 1.00 94.88 101 ALA A CA 1
ATOM 768 C C . ALA A 1 101 ? -5.380 14.444 -23.890 1.00 94.88 101 ALA A C 1
ATOM 770 O O . ALA A 1 101 ? -6.585 14.470 -23.630 1.00 94.88 101 ALA A O 1
ATOM 771 N N . PRO A 1 102 ? -4.859 15.244 -24.843 1.00 92.94 102 PRO A N 1
ATOM 772 C CA . PRO A 1 102 ? -5.691 16.109 -25.690 1.00 92.94 102 PRO A CA 1
ATOM 773 C C . PRO A 1 102 ? -6.704 15.337 -26.551 1.00 92.94 102 PRO A C 1
ATOM 775 O O . PRO A 1 102 ? -7.768 15.860 -26.880 1.00 92.94 102 PRO A O 1
ATOM 778 N N . ASP A 1 103 ? -6.374 14.095 -26.908 1.00 94.31 103 ASP A N 1
ATOM 779 C CA . ASP A 1 103 ? -7.232 13.212 -27.692 1.00 94.31 103 ASP A CA 1
ATOM 780 C C . ASP A 1 103 ? -8.327 12.586 -26.816 1.00 94.31 103 ASP A C 1
ATOM 782 O O . ASP A 1 103 ? -8.051 11.959 -25.790 1.00 94.31 103 ASP A O 1
ATOM 786 N N . ALA A 1 104 ? -9.581 12.681 -27.261 1.00 91.19 104 ALA A N 1
ATOM 787 C CA . ALA A 1 104 ? -10.713 12.080 -26.561 1.00 91.19 104 ALA A CA 1
ATOM 788 C C . ALA A 1 104 ? -10.565 10.552 -26.442 1.00 91.19 104 ALA A C 1
ATOM 790 O O . ALA A 1 104 ? -10.335 9.858 -27.436 1.00 91.19 104 ALA A O 1
ATOM 791 N N . GLY A 1 105 ? -10.748 10.030 -25.226 1.00 92.44 105 GLY A N 1
ATOM 792 C CA . GLY A 1 105 ? -10.589 8.603 -24.924 1.00 92.44 105 GLY A CA 1
ATOM 793 C C . GLY A 1 105 ? -9.133 8.156 -24.751 1.00 92.44 105 GLY A C 1
ATOM 794 O O . GLY A 1 105 ? -8.852 6.961 -24.694 1.00 92.44 105 GLY A O 1
ATOM 795 N N . LYS A 1 106 ? -8.178 9.087 -24.664 1.00 96.62 106 LYS A N 1
ATOM 796 C CA . LYS A 1 106 ? -6.783 8.756 -24.367 1.00 96.62 106 LYS A CA 1
ATOM 797 C C . LYS A 1 106 ? -6.324 9.419 -23.079 1.00 96.62 106 LYS A C 1
ATOM 799 O O . LYS A 1 106 ? -6.644 10.568 -22.782 1.00 96.62 106 LYS A O 1
ATOM 804 N N . PHE A 1 107 ? -5.517 8.680 -22.338 1.00 97.00 107 PHE A N 1
ATOM 805 C CA . PHE A 1 107 ? -4.800 9.164 -21.170 1.00 97.00 107 PHE A CA 1
ATOM 806 C C . PHE A 1 107 ? -3.311 8.971 -21.408 1.00 97.00 107 PHE A C 1
ATOM 808 O O . PHE A 1 107 ? -2.900 7.973 -21.999 1.00 97.00 107 PHE A O 1
ATOM 815 N N . THR A 1 108 ? -2.509 9.928 -20.966 1.00 97.31 108 THR A N 1
ATOM 816 C CA . THR A 1 108 ? -1.056 9.818 -20.980 1.00 97.31 108 THR A CA 1
ATOM 817 C C . THR A 1 108 ? -0.608 9.255 -19.644 1.00 97.31 108 THR A C 1
ATOM 819 O O . THR A 1 108 ? -0.982 9.766 -18.588 1.00 97.31 108 THR A O 1
ATOM 822 N N . MET A 1 109 ? 0.196 8.201 -19.705 1.00 97.44 109 MET A N 1
ATOM 823 C CA . MET A 1 109 ? 0.812 7.564 -18.558 1.00 97.44 109 MET A CA 1
ATOM 824 C C . MET A 1 109 ? 2.326 7.565 -18.732 1.00 97.44 109 MET A C 1
ATOM 826 O O . MET A 1 109 ? 2.819 7.283 -19.817 1.00 97.44 109 MET A O 1
ATOM 830 N N . GLN A 1 110 ? 3.067 7.859 -17.675 1.00 97.19 110 GLN A N 1
ATOM 831 C CA . GLN A 1 110 ? 4.519 7.712 -17.625 1.00 97.19 110 GLN A CA 1
ATOM 832 C C . GLN A 1 110 ? 4.869 6.906 -16.381 1.00 97.19 110 GLN A C 1
ATOM 834 O O . GLN A 1 110 ? 4.246 7.095 -15.341 1.00 97.19 110 GLN A O 1
ATOM 839 N N . ILE A 1 111 ? 5.847 6.006 -16.486 1.00 97.06 111 ILE A N 1
ATOM 8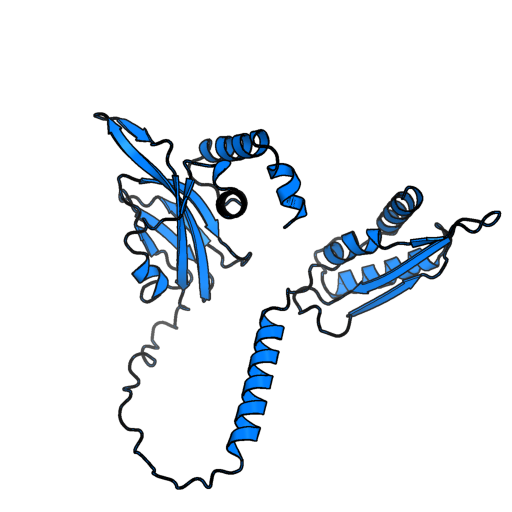40 C CA . ILE A 1 111 ? 6.378 5.245 -15.353 1.00 97.06 111 ILE A CA 1
ATOM 841 C C . ILE A 1 111 ? 7.900 5.366 -15.379 1.00 97.06 111 ILE A C 1
ATOM 843 O O . ILE A 1 111 ? 8.506 5.077 -16.405 1.00 97.06 111 ILE A O 1
ATOM 847 N N . ASP A 1 112 ? 8.526 5.773 -14.278 1.00 96.12 112 ASP A N 1
ATOM 848 C CA . ASP A 1 112 ? 9.958 6.104 -14.241 1.00 96.12 112 ASP A CA 1
ATOM 849 C C . ASP A 1 112 ? 10.851 4.891 -13.954 1.00 96.12 112 ASP A C 1
ATOM 851 O O . ASP A 1 112 ? 12.032 4.887 -14.299 1.00 96.12 112 ASP A O 1
ATOM 855 N N . THR A 1 113 ? 10.299 3.843 -13.340 1.00 96.25 113 THR A N 1
ATOM 856 C CA . THR A 1 113 ? 11.051 2.645 -12.944 1.00 96.25 113 THR A CA 1
ATOM 857 C C . THR A 1 113 ? 10.712 1.449 -13.843 1.00 96.25 113 THR A C 1
ATOM 859 O O . THR A 1 113 ? 9.534 1.100 -13.970 1.00 96.25 113 THR A O 1
ATOM 862 N N . PRO A 1 114 ? 11.713 0.765 -14.434 1.00 96.75 114 PRO A N 1
ATOM 863 C CA . PRO A 1 114 ? 11.503 -0.487 -15.162 1.00 96.75 114 PRO A CA 1
ATOM 864 C C . PRO A 1 114 ? 10.911 -1.585 -14.271 1.00 96.75 114 PRO A C 1
ATOM 866 O O . PRO A 1 114 ? 11.180 -1.632 -13.072 1.00 96.75 114 PRO A O 1
ATOM 869 N N . GLY A 1 115 ? 10.135 -2.497 -14.850 1.00 96.44 115 GLY A N 1
ATOM 870 C CA . GLY A 1 115 ? 9.508 -3.596 -14.115 1.00 96.44 115 GLY A CA 1
ATOM 871 C C . GLY A 1 115 ? 8.139 -3.966 -14.665 1.00 96.44 115 GLY A C 1
ATOM 872 O O . GLY A 1 115 ? 7.723 -3.477 -15.709 1.00 96.44 115 GLY A O 1
ATOM 873 N N . THR A 1 116 ? 7.430 -4.848 -13.965 1.00 97.62 116 THR A N 1
ATOM 874 C CA . THR A 1 116 ? 6.008 -5.107 -14.231 1.00 97.62 116 THR A CA 1
ATOM 875 C C . THR A 1 116 ? 5.202 -4.502 -13.097 1.00 97.62 116 THR A C 1
ATOM 877 O O . THR A 1 116 ? 5.417 -4.840 -11.934 1.00 97.62 116 THR A O 1
ATOM 880 N N . TRP A 1 117 ? 4.302 -3.590 -13.441 1.00 97.38 117 TRP A N 1
ATOM 881 C CA . TRP A 1 117 ? 3.523 -2.817 -12.485 1.00 97.38 117 TRP A CA 1
ATOM 882 C C . TRP A 1 117 ? 2.047 -3.065 -12.718 1.00 97.38 117 TRP A C 1
ATOM 884 O O . TRP A 1 117 ? 1.572 -3.010 -13.850 1.00 97.38 117 TRP A O 1
ATOM 894 N N . ARG A 1 118 ? 1.327 -3.331 -11.633 1.00 97.38 118 ARG A N 1
ATOM 895 C CA . ARG A 1 118 ? -0.088 -3.666 -11.682 1.00 97.38 118 ARG A CA 1
ATOM 896 C C . ARG A 1 118 ? -0.911 -2.458 -11.283 1.00 97.38 118 ARG A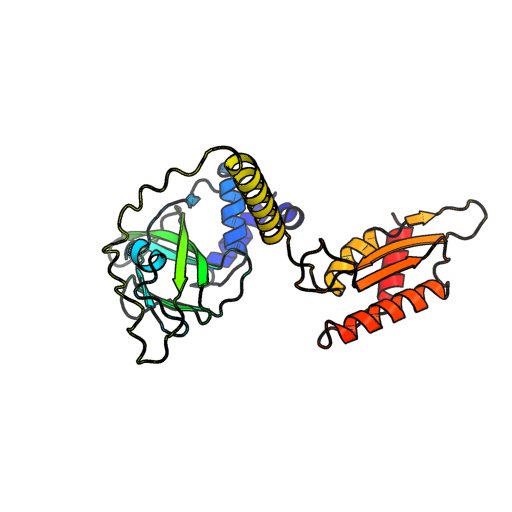 C 1
ATOM 898 O O . ARG A 1 118 ? -0.708 -1.908 -10.203 1.00 97.38 118 ARG A O 1
ATOM 905 N N . PHE A 1 119 ? -1.846 -2.060 -12.129 1.00 96.44 119 PHE A N 1
ATOM 906 C CA . PHE A 1 119 ? -2.703 -0.903 -11.904 1.00 96.44 119 PHE A CA 1
ATOM 907 C C . PHE A 1 119 ? -4.172 -1.309 -11.913 1.00 96.44 119 PHE A C 1
ATOM 909 O O . PHE A 1 119 ? -4.545 -2.363 -12.430 1.00 96.44 119 PHE A O 1
ATOM 916 N N . ALA A 1 120 ? -5.005 -0.455 -11.330 1.00 96.69 120 ALA A N 1
ATOM 917 C CA . ALA A 1 120 ? -6.449 -0.547 -11.415 1.00 96.69 120 ALA A CA 1
ATOM 918 C C . ALA A 1 120 ? -7.048 0.782 -11.877 1.00 96.69 120 ALA A C 1
ATOM 920 O O . ALA A 1 120 ? -6.628 1.855 -11.435 1.00 96.69 120 ALA A O 1
ATOM 921 N N . LEU A 1 121 ? -8.060 0.695 -12.734 1.00 96.06 121 LEU A N 1
ATOM 922 C CA . LEU A 1 121 ? -8.898 1.808 -13.159 1.00 96.06 121 LEU A CA 1
ATOM 923 C C . LEU A 1 121 ? -10.353 1.532 -12.789 1.00 96.06 121 LEU A C 1
ATOM 925 O O . LEU A 1 121 ? -10.835 0.414 -12.941 1.00 96.06 121 LEU A O 1
ATOM 929 N N . LEU A 1 122 ? -11.055 2.572 -12.342 1.00 95.50 122 LEU A N 1
ATOM 930 C CA . LEU A 1 122 ? -12.509 2.572 -12.193 1.00 95.50 122 LEU A CA 1
ATOM 931 C C . LEU A 1 122 ? -13.101 3.497 -13.253 1.00 95.50 122 LEU A C 1
ATOM 933 O O . LEU A 1 122 ? -12.761 4.685 -13.280 1.00 95.50 122 LEU A O 1
ATOM 937 N N . ALA A 1 123 ? -14.005 2.983 -14.079 1.00 96.06 123 ALA A N 1
ATOM 938 C CA . ALA A 1 123 ? -14.741 3.767 -15.065 1.00 96.06 123 ALA A CA 1
ATOM 939 C C . ALA A 1 123 ? -16.250 3.523 -14.962 1.00 96.06 123 ALA A C 1
ATOM 941 O O . ALA A 1 123 ? -16.681 2.458 -14.539 1.00 96.06 123 ALA A O 1
ATOM 942 N N . ALA A 1 124 ? -17.047 4.515 -15.352 1.00 96.44 124 ALA A N 1
ATOM 943 C CA . ALA A 1 124 ? -18.498 4.403 -15.457 1.00 96.44 124 ALA A CA 1
ATOM 944 C C . ALA A 1 124 ? -18.922 4.589 -16.922 1.00 96.44 124 ALA A C 1
ATOM 946 O O . ALA A 1 124 ? -18.477 5.566 -17.542 1.00 96.44 124 ALA A O 1
ATOM 947 N N . PRO A 1 125 ? -19.779 3.718 -17.485 1.00 97.25 125 PRO A N 1
ATOM 948 C CA . PRO A 1 125 ? -20.353 3.935 -18.804 1.00 97.25 125 PRO A CA 1
ATOM 949 C C . PRO A 1 125 ? -21.120 5.256 -18.866 1.00 97.25 125 PRO A C 1
ATOM 951 O O . PRO A 1 125 ? -21.711 5.718 -17.887 1.00 97.25 125 PRO A O 1
ATOM 954 N N . THR A 1 126 ? -21.141 5.866 -20.039 1.00 96.69 126 THR A N 1
ATOM 955 C CA . THR A 1 126 ? -21.838 7.116 -20.315 1.00 96.69 126 THR A CA 1
ATOM 956 C C . THR A 1 126 ? -22.803 6.919 -21.469 1.00 96.69 126 THR A C 1
ATOM 958 O O . THR A 1 126 ? -22.510 6.268 -22.466 1.00 96.69 126 THR A O 1
ATOM 961 N N . THR A 1 127 ? -23.992 7.493 -21.338 1.00 95.25 127 THR A N 1
ATOM 962 C CA . THR A 1 127 ? -24.993 7.533 -22.399 1.00 95.25 127 THR A CA 1
ATOM 963 C C . THR A 1 127 ? -25.119 8.963 -22.896 1.00 95.25 127 THR A C 1
ATOM 965 O O . THR A 1 127 ? -25.271 9.904 -22.109 1.00 95.25 127 THR A O 1
ATOM 968 N N . SER A 1 128 ? -25.065 9.141 -24.215 1.00 92.12 128 SER A N 1
ATOM 969 C CA . SER A 1 128 ? -25.320 10.441 -24.830 1.00 92.12 128 SER A CA 1
ATOM 970 C C . SER A 1 128 ? -26.812 10.773 -24.755 1.00 92.12 128 SER A C 1
ATOM 972 O O . SER A 1 128 ? -27.649 10.050 -25.294 1.00 92.12 128 SER A O 1
ATOM 974 N N . LEU A 1 129 ? -27.151 11.880 -24.095 1.00 91.56 129 LEU A N 1
ATOM 975 C CA . LEU A 1 129 ? -28.491 12.459 -24.048 1.00 91.56 129 LEU A CA 1
ATOM 976 C C . LEU A 1 129 ? -28.453 13.821 -24.763 1.00 91.56 129 LEU A C 1
ATOM 978 O O . LEU A 1 129 ? -28.455 14.893 -24.151 1.00 91.56 129 LEU A O 1
ATOM 982 N N . GLY A 1 130 ? -28.346 13.780 -26.093 1.00 91.75 130 GLY A N 1
ATOM 983 C CA . GLY A 1 130 ? -28.194 14.971 -26.931 1.00 91.75 130 GLY A CA 1
ATOM 984 C C . GLY A 1 130 ? -26.779 15.553 -26.857 1.00 91.75 130 GLY A C 1
ATOM 985 O O . GLY A 1 130 ? -25.828 14.924 -27.303 1.00 91.75 130 GLY A O 1
ATOM 986 N N . ARG A 1 131 ? -26.635 16.778 -26.326 1.00 90.31 131 ARG A N 1
ATOM 987 C CA . ARG A 1 131 ? -25.322 17.428 -26.109 1.00 90.31 131 ARG A CA 1
ATOM 988 C C . ARG A 1 131 ? -24.714 17.135 -24.733 1.00 90.31 131 ARG A C 1
ATOM 990 O O . ARG A 1 131 ? -23.604 17.577 -24.461 1.00 90.31 131 ARG A O 1
ATOM 997 N N . MET A 1 132 ? -25.448 16.448 -23.859 1.00 89.88 132 MET A N 1
ATOM 998 C CA . MET A 1 132 ? -24.998 16.100 -22.512 1.00 89.88 132 MET A CA 1
ATOM 999 C C . MET A 1 132 ? -24.654 14.614 -22.452 1.00 89.88 132 MET A C 1
ATOM 1001 O O . MET A 1 132 ? -25.397 13.785 -22.970 1.00 89.88 132 MET A O 1
ATOM 1005 N N . GLN A 1 133 ? -23.555 14.272 -21.786 1.00 91.38 133 GLN A N 1
ATOM 1006 C CA . GLN A 1 133 ? -23.254 12.894 -21.410 1.00 91.38 133 GLN A CA 1
ATOM 1007 C C . GLN A 1 133 ? -23.781 12.649 -19.997 1.00 91.38 133 GLN A C 1
ATOM 1009 O O . GLN A 1 133 ? -23.446 13.388 -19.070 1.00 91.38 133 GLN A O 1
ATOM 1014 N N . LYS A 1 134 ? -24.622 11.625 -19.840 1.00 93.94 134 LYS A N 1
ATOM 1015 C CA . LYS A 1 134 ? -25.096 11.159 -18.537 1.00 93.94 134 LYS A CA 1
ATOM 1016 C C . LYS A 1 134 ? -24.330 9.897 -18.161 1.00 93.94 134 LYS A C 1
ATOM 1018 O O . LYS A 1 134 ? -24.242 8.973 -18.960 1.00 93.94 134 LYS A O 1
ATOM 1023 N N . GLU A 1 135 ? -23.787 9.864 -16.956 1.00 94.19 135 GLU A N 1
ATOM 1024 C CA . GLU A 1 135 ? -23.131 8.677 -16.410 1.00 94.19 135 GLU A CA 1
ATOM 1025 C C . GLU A 1 135 ? -24.172 7.641 -15.970 1.00 94.19 135 GLU A C 1
ATOM 1027 O O . GLU A 1 135 ? -25.235 7.998 -15.448 1.00 94.19 135 GLU A O 1
ATOM 1032 N N . SER A 1 136 ? -23.861 6.366 -16.192 1.00 94.50 136 SER A N 1
ATOM 1033 C CA . SER A 1 136 ? -24.568 5.239 -15.588 1.00 94.50 136 SER A CA 1
ATOM 1034 C C . SER A 1 136 ? -24.256 5.153 -14.090 1.00 94.50 136 SER A C 1
ATOM 1036 O O . SER A 1 136 ? -23.229 5.658 -13.633 1.00 94.50 136 SER A O 1
ATOM 1038 N N . SER A 1 137 ? -25.139 4.511 -13.322 1.00 91.38 137 SER A N 1
ATOM 1039 C CA . SER A 1 137 ? -24.839 4.100 -11.944 1.00 91.38 137 SER A CA 1
ATOM 1040 C C . SER A 1 137 ? -23.857 2.929 -11.890 1.00 91.38 137 SER A C 1
ATOM 1042 O O . SER A 1 137 ? -23.226 2.716 -10.859 1.00 91.38 137 SER A O 1
ATOM 1044 N N . GLU A 1 138 ? -23.722 2.192 -12.994 1.00 95.75 138 GLU A N 1
ATOM 1045 C CA . GLU A 1 138 ? -22.777 1.089 -13.130 1.00 95.75 138 GLU A CA 1
ATOM 1046 C C . GLU A 1 138 ? -21.330 1.591 -13.185 1.00 95.75 138 GLU A C 1
ATOM 1048 O O . GLU A 1 138 ? -21.021 2.599 -13.827 1.00 95.75 138 GLU A O 1
ATOM 1053 N N . ALA A 1 139 ? -20.426 0.850 -12.550 1.00 95.44 139 ALA A N 1
ATOM 1054 C CA . ALA A 1 139 ? -18.998 1.092 -12.605 1.00 95.44 139 ALA A CA 1
ATOM 1055 C C . ALA A 1 139 ? -18.221 -0.211 -12.825 1.00 95.44 139 ALA A C 1
ATOM 1057 O O . ALA A 1 139 ? -18.534 -1.262 -12.267 1.00 95.44 139 ALA A O 1
ATOM 1058 N N . ILE A 1 140 ? -17.171 -0.123 -13.633 1.00 97.19 140 ILE A N 1
ATOM 1059 C CA . ILE A 1 140 ? -16.317 -1.240 -14.016 1.00 97.19 140 ILE A CA 1
ATOM 1060 C C . ILE A 1 140 ? -14.923 -0.990 -13.452 1.00 97.19 140 ILE A C 1
ATOM 1062 O O . ILE A 1 140 ? -14.328 0.067 -13.678 1.00 97.19 140 ILE A O 1
ATOM 1066 N N . ILE A 1 141 ? -14.410 -1.971 -12.714 1.00 97.25 141 ILE A N 1
ATOM 1067 C CA . ILE A 1 141 ? -13.026 -2.024 -12.259 1.00 97.25 141 ILE A CA 1
ATOM 1068 C C . ILE A 1 141 ? -12.237 -2.910 -13.213 1.00 97.25 141 ILE A C 1
ATOM 1070 O O . ILE A 1 141 ? -12.454 -4.124 -13.263 1.00 97.25 141 ILE A O 1
ATOM 1074 N N . GLU A 1 142 ? -11.258 -2.321 -13.885 1.00 97.69 142 GLU A N 1
ATOM 1075 C CA . GLU A 1 142 ? -10.274 -3.064 -14.659 1.00 97.69 142 GLU A CA 1
ATOM 1076 C C . GLU A 1 142 ? -8.933 -3.073 -13.953 1.00 97.69 142 GLU A C 1
ATOM 1078 O O . GLU A 1 142 ? -8.444 -2.042 -13.493 1.00 97.69 142 GLU A O 1
ATOM 1083 N N . VAL A 1 143 ? -8.336 -4.259 -13.887 1.00 97.50 143 VAL A N 1
ATOM 1084 C CA . VAL A 1 143 ? -6.990 -4.473 -13.369 1.00 97.50 143 VAL A CA 1
ATOM 1085 C C . VAL A 1 143 ? -6.122 -4.923 -14.527 1.00 97.50 143 VAL A C 1
ATOM 1087 O O . VAL A 1 143 ? -6.450 -5.907 -15.184 1.00 97.50 143 VAL A O 1
ATOM 1090 N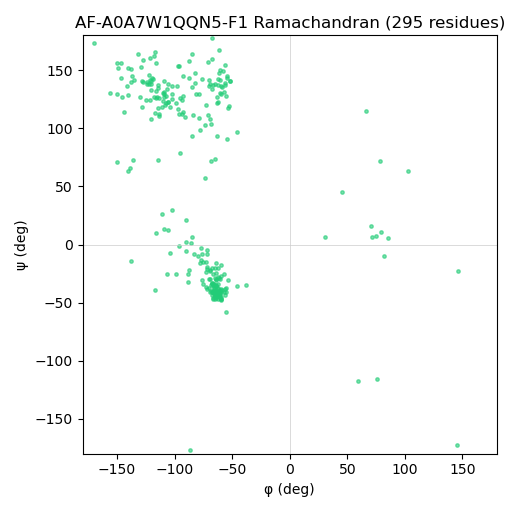 N . PHE A 1 144 ? -5.010 -4.235 -14.745 1.00 97.69 144 PHE A N 1
ATOM 1091 C CA . PHE A 1 144 ? -4.118 -4.501 -15.866 1.00 97.69 144 PHE A CA 1
ATOM 1092 C C . PHE A 1 144 ? -2.660 -4.379 -15.432 1.00 97.69 144 PHE A C 1
ATOM 1094 O O . PHE A 1 144 ? -2.324 -3.638 -14.503 1.00 97.69 144 PHE A O 1
ATOM 1101 N N . ASP A 1 145 ? -1.801 -5.129 -16.115 1.00 97.75 145 ASP A N 1
ATOM 1102 C CA . ASP A 1 145 ? -0.360 -5.102 -15.906 1.00 97.75 145 ASP A CA 1
ATOM 1103 C C . ASP A 1 145 ? 0.306 -4.286 -17.015 1.00 97.75 145 ASP A C 1
ATOM 1105 O O . ASP A 1 145 ? -0.005 -4.438 -18.200 1.00 97.75 145 ASP A O 1
ATOM 1109 N N . VAL A 1 146 ? 1.250 -3.437 -16.618 1.00 97.75 146 VAL A N 1
ATOM 1110 C CA . VAL A 1 146 ? 2.097 -2.653 -17.514 1.00 97.75 146 VAL A CA 1
ATOM 1111 C C . VAL A 1 146 ? 3.532 -3.129 -17.354 1.00 97.75 146 VAL A C 1
ATOM 1113 O O . VAL A 1 146 ? 4.125 -3.000 -16.278 1.00 97.75 146 VAL A O 1
ATOM 1116 N N . ARG A 1 147 ? 4.112 -3.661 -18.430 1.00 97.94 147 ARG A N 1
ATOM 1117 C CA . ARG A 1 147 ? 5.525 -4.046 -18.461 1.00 97.94 147 ARG A CA 1
ATOM 1118 C C . ARG A 1 147 ? 6.353 -2.884 -18.999 1.00 97.94 147 ARG A C 1
ATOM 1120 O O . ARG A 1 147 ? 6.242 -2.519 -20.159 1.00 97.94 147 ARG A O 1
ATOM 1127 N N . VAL A 1 148 ? 7.201 -2.314 -18.153 1.00 97.25 148 VAL A N 1
ATOM 1128 C CA . VAL A 1 148 ? 8.047 -1.154 -18.450 1.00 97.25 148 VAL A CA 1
ATOM 1129 C C . VAL A 1 148 ? 9.478 -1.618 -18.673 1.00 97.25 148 VAL A C 1
ATOM 1131 O O . VAL A 1 148 ? 10.114 -2.158 -17.764 1.00 97.25 148 VAL A O 1
ATOM 1134 N N . ARG A 1 149 ? 10.007 -1.392 -19.876 1.00 95.69 149 ARG A N 1
ATOM 1135 C CA . ARG A 1 149 ? 11.401 -1.702 -20.205 1.00 95.69 149 ARG A CA 1
ATOM 1136 C C . ARG A 1 149 ? 12.329 -0.590 -19.734 1.00 95.69 149 ARG A C 1
ATOM 1138 O O . ARG A 1 149 ? 11.973 0.589 -19.748 1.00 95.69 149 ARG A O 1
ATOM 1145 N N . ALA A 1 150 ? 13.547 -0.960 -19.349 1.00 93.94 150 ALA A N 1
ATOM 1146 C CA . ALA A 1 150 ? 14.607 0.021 -19.177 1.00 93.94 150 ALA A CA 1
ATOM 1147 C C . ALA A 1 150 ? 14.892 0.698 -20.519 1.00 93.94 150 ALA A C 1
ATOM 1149 O O . ALA A 1 150 ? 14.860 0.053 -21.569 1.00 93.94 150 ALA A O 1
ATOM 1150 N N . MET A 1 151 ? 15.178 1.998 -20.489 1.00 86.88 151 MET A N 1
ATOM 1151 C CA . MET A 1 151 ? 15.713 2.663 -21.664 1.00 86.88 151 MET A CA 1
ATOM 1152 C C . MET A 1 151 ? 17.123 2.106 -21.883 1.00 86.88 151 MET A C 1
ATOM 1154 O O . MET A 1 151 ? 18.052 2.439 -21.145 1.00 86.88 151 MET A O 1
ATOM 1158 N N . GLY A 1 152 ? 17.283 1.214 -22.861 1.00 74.50 152 GLY A N 1
ATOM 1159 C CA . GLY A 1 152 ? 18.613 0.855 -23.334 1.00 74.50 152 GLY A CA 1
ATOM 1160 C C . GLY A 1 152 ? 19.345 2.132 -23.742 1.00 74.50 152 GLY A C 1
ATOM 1161 O O . GLY A 1 152 ? 18.726 3.078 -24.244 1.00 74.50 152 GLY A O 1
ATOM 1162 N N . LYS A 1 153 ? 20.665 2.195 -23.532 1.00 63.50 153 LYS A N 1
ATOM 1163 C CA . LYS A 1 153 ? 21.468 3.244 -24.170 1.00 63.50 153 LYS A CA 1
ATOM 1164 C C . LYS A 1 153 ? 21.160 3.171 -25.662 1.00 63.50 153 LYS A C 1
ATOM 1166 O O . LYS A 1 153 ? 21.366 2.127 -26.271 1.00 63.50 153 LYS A O 1
ATOM 1171 N N . LYS A 1 154 ? 20.616 4.256 -26.216 1.00 49.62 154 LYS A N 1
ATOM 1172 C CA . LYS A 1 154 ? 20.286 4.418 -27.636 1.00 49.62 154 LYS A CA 1
ATOM 1173 C C . LYS A 1 154 ? 21.474 3.929 -28.484 1.00 49.62 154 LYS A C 1
ATOM 1175 O O . LYS A 1 154 ? 22.449 4.662 -28.621 1.00 49.62 154 LYS A O 1
ATOM 1180 N N . GLY A 1 155 ? 21.421 2.684 -28.963 1.00 54.38 155 GLY A N 1
ATOM 1181 C CA . GLY A 1 155 ? 22.544 2.012 -29.628 1.00 54.38 155 GLY A CA 1
ATOM 1182 C C . GLY A 1 155 ? 22.650 0.498 -29.409 1.00 54.38 155 GLY A C 1
ATOM 1183 O O . GLY A 1 155 ? 23.220 -0.162 -30.268 1.00 54.38 155 GLY A O 1
ATOM 1184 N N . ASP A 1 156 ? 22.082 -0.065 -28.338 1.00 50.28 156 ASP A N 1
ATOM 1185 C CA . ASP A 1 156 ? 22.097 -1.523 -28.119 1.00 50.28 156 ASP A CA 1
ATOM 1186 C C . ASP A 1 156 ? 20.803 -2.168 -28.637 1.00 50.28 156 ASP A C 1
ATOM 1188 O O . ASP A 1 156 ? 19.856 -2.437 -27.903 1.00 50.28 156 ASP A O 1
ATOM 1192 N N . THR A 1 157 ? 20.728 -2.354 -29.954 1.00 49.38 157 THR A N 1
ATOM 1193 C CA . THR A 1 157 ? 19.725 -3.217 -30.609 1.00 49.38 157 THR A CA 1
ATOM 1194 C C . THR A 1 157 ? 20.225 -4.658 -30.752 1.00 49.38 157 THR A C 1
ATOM 1196 O O . THR A 1 157 ? 19.741 -5.387 -31.608 1.00 49.38 157 THR A O 1
ATOM 1199 N N . SER A 1 158 ? 21.215 -5.066 -29.955 1.00 52.22 158 SER A N 1
ATOM 1200 C CA . SER A 1 158 ? 21.873 -6.374 -30.056 1.00 52.22 158 SER A CA 1
ATOM 1201 C C . SER A 1 158 ? 21.088 -7.532 -29.417 1.00 52.22 158 SER A C 1
ATOM 1203 O O . SER A 1 158 ? 21.420 -8.679 -29.681 1.00 52.22 158 SER A O 1
ATOM 1205 N N . ASP A 1 159 ? 20.016 -7.257 -28.664 1.00 50.94 159 ASP A N 1
ATOM 1206 C CA . ASP A 1 159 ? 19.266 -8.273 -27.896 1.00 50.94 159 ASP A CA 1
ATOM 1207 C C . ASP A 1 159 ? 17.896 -8.663 -28.485 1.00 50.94 159 ASP A C 1
ATOM 1209 O O . ASP A 1 159 ? 17.087 -9.319 -27.827 1.00 50.94 159 ASP A O 1
ATOM 1213 N N . LEU A 1 160 ? 17.589 -8.273 -29.724 1.00 50.25 160 LEU A N 1
ATOM 1214 C CA . LEU A 1 160 ? 16.383 -8.747 -30.405 1.00 50.25 160 LEU A CA 1
ATOM 1215 C C . LEU A 1 160 ? 16.789 -9.474 -31.680 1.00 50.25 160 LEU A C 1
ATOM 1217 O O . LEU A 1 160 ? 17.167 -8.828 -32.653 1.00 50.25 160 LEU A O 1
ATOM 1221 N N . LEU A 1 161 ? 16.636 -10.803 -31.618 1.00 49.75 161 LEU A N 1
ATOM 1222 C CA . LEU A 1 161 ? 16.969 -11.854 -32.592 1.00 49.75 161 LEU A CA 1
ATOM 1223 C C . LEU A 1 161 ? 18.258 -12.624 -32.256 1.00 49.75 161 LEU A C 1
ATOM 1225 O O . LEU A 1 161 ? 19.215 -12.641 -33.024 1.00 49.75 161 LEU A O 1
ATOM 1229 N N . VAL A 1 162 ? 18.254 -13.322 -31.114 1.00 49.31 162 VAL A N 1
ATOM 1230 C CA . VAL A 1 162 ? 18.919 -14.630 -31.079 1.00 49.31 162 VAL A CA 1
ATOM 1231 C C . VAL A 1 162 ? 17.945 -15.580 -31.764 1.00 49.31 162 VAL A C 1
ATOM 1233 O O . VAL A 1 162 ? 16.935 -15.959 -31.173 1.00 49.31 162 VAL A O 1
ATOM 1236 N N . ASP A 1 163 ? 18.201 -15.850 -33.044 1.00 44.41 163 ASP A N 1
ATOM 1237 C CA . ASP A 1 163 ? 17.563 -16.939 -33.772 1.00 44.41 163 ASP A CA 1
ATOM 1238 C C . ASP A 1 163 ? 17.777 -18.229 -32.977 1.00 44.41 163 ASP A C 1
ATOM 1240 O O . ASP A 1 163 ? 18.901 -18.670 -32.731 1.00 44.41 163 ASP A O 1
ATOM 1244 N N . GLU A 1 164 ? 16.663 -18.801 -32.541 1.00 49.09 164 GLU A N 1
ATOM 1245 C CA . GLU A 1 164 ? 16.544 -20.103 -31.898 1.00 49.09 164 GLU A CA 1
ATOM 1246 C C . GLU A 1 164 ? 16.728 -21.204 -32.962 1.00 49.09 164 GLU A C 1
ATOM 1248 O O . GLU A 1 164 ? 15.848 -22.027 -33.197 1.00 49.09 164 GLU A O 1
ATOM 1253 N N . GLU A 1 165 ? 17.863 -21.191 -33.666 1.00 51.66 165 GLU A N 1
ATOM 1254 C CA . GLU A 1 165 ? 18.251 -22.234 -34.613 1.00 51.66 165 GLU A CA 1
ATOM 1255 C C . GLU A 1 165 ? 19.521 -22.950 -34.133 1.00 51.66 165 GLU A C 1
ATOM 1257 O O . GLU A 1 165 ? 20.569 -22.345 -33.912 1.00 51.66 165 GLU A O 1
ATOM 1262 N N . ALA A 1 166 ? 19.403 -24.279 -34.052 1.00 52.66 166 ALA A N 1
ATOM 1263 C CA . ALA A 1 166 ? 20.472 -25.272 -33.947 1.00 52.66 166 ALA A CA 1
ATOM 1264 C C . ALA A 1 166 ? 21.129 -25.483 -32.567 1.00 52.66 166 ALA A C 1
ATOM 1266 O O . ALA A 1 166 ? 22.325 -25.258 -32.384 1.00 52.66 166 ALA A O 1
ATOM 1267 N N . TYR A 1 167 ? 20.389 -26.106 -31.645 1.00 49.75 167 TYR A N 1
ATOM 1268 C CA . TYR A 1 167 ? 21.004 -27.115 -30.776 1.00 49.75 167 TYR A CA 1
ATOM 1269 C C . TYR A 1 167 ? 20.789 -28.488 -31.410 1.00 49.75 167 TYR A C 1
ATOM 1271 O O . TYR A 1 167 ? 19.658 -28.947 -31.551 1.00 49.75 167 TYR A O 1
ATOM 1279 N N . GLY A 1 168 ? 21.889 -29.092 -31.862 1.00 51.34 168 GLY A N 1
ATOM 1280 C CA . GLY A 1 168 ? 21.913 -30.470 -32.330 1.00 51.34 168 GLY A CA 1
ATOM 1281 C C . GLY A 1 168 ? 21.544 -31.423 -31.200 1.00 51.34 168 GLY A C 1
ATOM 1282 O O . GLY A 1 168 ? 21.987 -31.254 -30.065 1.00 51.34 168 GLY A O 1
ATOM 1283 N N . GLU A 1 169 ? 20.721 -32.404 -31.543 1.00 49.06 169 GLU A N 1
ATOM 1284 C CA . GLU A 1 169 ? 20.402 -33.573 -30.733 1.00 49.06 169 GLU A CA 1
ATOM 1285 C C . GLU A 1 169 ? 21.694 -34.381 -30.523 1.00 49.06 169 GLU A C 1
ATOM 1287 O O . GLU A 1 169 ? 22.098 -35.171 -31.374 1.00 49.06 169 GLU A O 1
ATOM 1292 N N . ASP A 1 170 ? 22.394 -34.124 -29.418 1.00 52.56 170 ASP A N 1
ATOM 1293 C CA . ASP A 1 170 ? 23.400 -35.042 -28.891 1.00 52.56 170 ASP A CA 1
ATOM 1294 C C . ASP A 1 170 ? 22.651 -36.060 -28.025 1.00 52.56 170 ASP A C 1
ATOM 1296 O O . ASP A 1 170 ? 22.318 -35.798 -26.867 1.00 52.56 170 ASP A O 1
ATOM 1300 N N . GLU A 1 171 ? 22.288 -37.190 -28.637 1.00 49.94 171 GLU A N 1
ATOM 1301 C CA . GLU A 1 171 ? 21.743 -38.376 -27.969 1.00 49.94 171 GLU A CA 1
ATOM 1302 C C . GLU A 1 171 ? 22.842 -39.023 -27.108 1.00 49.94 171 GLU A C 1
ATOM 1304 O O . GLU A 1 171 ? 23.406 -40.068 -27.434 1.00 49.94 171 GLU A O 1
ATOM 1309 N N . GLY A 1 172 ? 23.188 -38.363 -26.005 1.00 51.94 172 GLY A N 1
ATOM 1310 C CA . GLY A 1 172 ? 23.977 -38.949 -24.934 1.00 51.94 172 GLY A CA 1
ATOM 1311 C C . GLY A 1 172 ? 23.085 -39.836 -24.073 1.00 51.94 172 GLY A C 1
ATOM 1312 O O . GLY A 1 172 ? 22.243 -39.324 -23.337 1.00 51.94 172 GLY A O 1
ATOM 1313 N N . ASP A 1 173 ? 23.282 -41.152 -24.174 1.00 59.09 173 ASP A N 1
ATOM 1314 C CA . ASP A 1 173 ? 22.815 -42.166 -23.218 1.00 59.09 173 ASP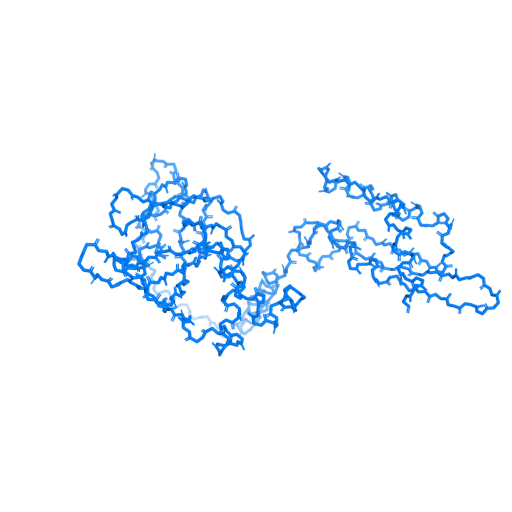 A CA 1
ATOM 1315 C C . ASP A 1 173 ? 23.336 -41.792 -21.813 1.00 59.09 173 ASP A C 1
ATOM 1317 O O . ASP A 1 173 ? 24.463 -42.119 -21.434 1.00 59.09 173 ASP A O 1
ATOM 1321 N N . ASP A 1 174 ? 22.544 -41.019 -21.067 1.00 57.62 174 ASP A N 1
ATOM 1322 C CA . ASP A 1 174 ? 22.799 -40.681 -19.668 1.00 57.62 174 ASP A CA 1
ATOM 1323 C C . ASP A 1 174 ? 22.104 -41.726 -18.789 1.00 57.62 174 ASP A C 1
ATOM 1325 O O . ASP A 1 174 ? 20.872 -41.811 -18.728 1.00 57.62 174 ASP A O 1
ATOM 1329 N N . ASP A 1 175 ? 22.920 -42.562 -18.148 1.00 60.12 175 ASP A N 1
ATOM 1330 C CA . ASP A 1 175 ? 22.545 -43.688 -17.297 1.00 60.12 175 ASP A CA 1
ATOM 1331 C C . ASP A 1 175 ? 21.797 -43.227 -16.022 1.00 60.12 175 ASP A C 1
ATOM 1333 O O . ASP A 1 175 ? 22.335 -43.234 -14.919 1.00 60.12 175 ASP A O 1
ATOM 1337 N N . GLY A 1 176 ? 20.534 -42.822 -16.191 1.00 58.22 176 GLY A N 1
ATOM 1338 C CA . GLY A 1 176 ? 19.315 -42.968 -15.371 1.00 58.22 176 GLY A CA 1
ATOM 1339 C C . GLY A 1 176 ? 19.299 -43.051 -13.832 1.00 58.22 176 GLY A C 1
ATOM 1340 O O . GLY A 1 176 ? 18.220 -43.299 -13.292 1.00 58.22 176 GLY A O 1
ATOM 1341 N N . ALA A 1 177 ? 20.394 -42.875 -13.092 1.00 59.97 177 ALA A N 1
ATOM 1342 C CA . ALA A 1 177 ? 20.425 -43.144 -11.647 1.00 59.97 177 ALA A CA 1
ATOM 1343 C C . ALA A 1 177 ? 20.459 -41.889 -10.751 1.00 59.97 177 ALA A C 1
ATOM 1345 O O . ALA A 1 177 ? 19.946 -41.945 -9.632 1.00 59.97 177 ALA A O 1
ATOM 1346 N N . ASP A 1 178 ? 20.960 -40.746 -11.237 1.00 62.34 178 ASP A N 1
ATOM 1347 C CA . ASP A 1 178 ? 21.173 -39.542 -10.406 1.00 62.34 178 ASP A CA 1
ATOM 1348 C C . ASP A 1 178 ? 20.132 -38.418 -10.614 1.00 62.34 178 ASP A C 1
ATOM 1350 O O . ASP A 1 178 ? 20.075 -37.454 -9.841 1.00 62.34 178 ASP A O 1
ATOM 1354 N N . GLY A 1 179 ? 19.236 -38.556 -11.600 1.00 66.69 179 GLY A N 1
ATOM 1355 C CA . GLY A 1 179 ? 18.239 -37.532 -11.948 1.00 66.69 179 GLY A CA 1
ATOM 1356 C C . GLY A 1 179 ? 17.244 -37.212 -10.824 1.00 66.69 179 GLY A C 1
ATOM 1357 O O . GLY A 1 179 ? 16.921 -36.048 -10.592 1.00 66.69 179 GLY A O 1
ATOM 1358 N N . ALA A 1 180 ? 16.826 -38.218 -10.049 1.00 76.38 180 ALA A N 1
ATOM 1359 C CA . ALA A 1 180 ? 15.845 -38.029 -8.977 1.00 76.38 180 ALA A CA 1
ATOM 1360 C C . ALA A 1 180 ? 16.383 -37.175 -7.812 1.00 76.38 180 ALA A C 1
ATOM 1362 O O . ALA A 1 180 ? 15.638 -36.404 -7.202 1.00 76.38 180 ALA A O 1
ATOM 1363 N N . ALA A 1 181 ? 17.679 -37.283 -7.499 1.00 79.69 181 ALA A N 1
ATOM 1364 C CA . ALA A 1 181 ? 18.303 -36.474 -6.453 1.00 79.69 181 ALA A CA 1
ATOM 1365 C C . ALA A 1 181 ? 18.460 -35.012 -6.898 1.00 79.69 181 ALA A C 1
ATOM 1367 O O . ALA A 1 181 ? 18.229 -34.095 -6.105 1.00 79.69 181 ALA A O 1
ATOM 1368 N N . HIS A 1 182 ? 18.803 -34.792 -8.170 1.00 81.75 182 HIS A N 1
ATOM 1369 C CA . HIS A 1 182 ? 18.911 -33.454 -8.742 1.00 81.75 182 HIS A CA 1
ATOM 1370 C C . HIS A 1 182 ? 17.544 -32.762 -8.846 1.00 81.75 182 HIS A C 1
ATOM 1372 O O . HIS A 1 182 ? 17.407 -31.609 -8.436 1.00 81.75 182 HIS A O 1
ATOM 1378 N N . GLU A 1 183 ? 16.512 -33.479 -9.296 1.00 81.69 183 GLU A N 1
ATOM 1379 C CA . GLU A 1 183 ? 15.142 -32.965 -9.385 1.00 81.69 183 GLU A CA 1
ATOM 1380 C C . GLU A 1 183 ? 14.581 -32.602 -8.000 1.00 81.69 183 GLU A C 1
ATOM 1382 O O . GLU A 1 183 ? 14.014 -31.522 -7.818 1.00 81.69 183 GLU A O 1
ATOM 1387 N N . ALA A 1 184 ? 14.818 -33.441 -6.984 1.00 83.25 184 ALA A N 1
ATOM 1388 C CA . ALA A 1 184 ? 14.419 -33.146 -5.608 1.00 83.25 184 ALA A CA 1
ATOM 1389 C C . ALA A 1 184 ? 15.152 -31.922 -5.027 1.00 83.25 184 ALA A C 1
ATOM 1391 O O . ALA A 1 184 ? 14.535 -31.096 -4.348 1.00 83.25 184 ALA A O 1
ATOM 1392 N N . ALA A 1 185 ? 16.452 -31.772 -5.307 1.00 86.56 185 ALA A N 1
ATOM 1393 C CA . ALA A 1 185 ? 17.228 -30.608 -4.881 1.00 86.56 185 ALA A CA 1
ATOM 1394 C C . ALA A 1 185 ? 16.749 -29.318 -5.567 1.00 86.56 185 ALA A C 1
ATOM 1396 O O . ALA A 1 185 ? 16.606 -28.285 -4.907 1.00 86.56 185 ALA A O 1
ATOM 1397 N N . LEU A 1 186 ? 16.440 -29.382 -6.865 1.00 88.50 186 LEU A N 1
ATOM 1398 C CA . LEU A 1 186 ? 15.899 -28.257 -7.624 1.00 88.50 186 LEU A CA 1
ATOM 1399 C C . LEU A 1 186 ? 14.509 -27.857 -7.112 1.00 88.50 186 LEU A C 1
ATOM 1401 O O . LEU A 1 186 ? 14.258 -26.675 -6.872 1.00 88.50 186 LEU A O 1
ATOM 1405 N N . ALA A 1 187 ? 13.627 -28.828 -6.859 1.00 87.56 187 ALA A N 1
ATOM 1406 C CA . ALA A 1 187 ? 12.309 -28.579 -6.280 1.00 87.56 187 ALA A CA 1
ATOM 1407 C C . ALA A 1 187 ? 12.410 -27.926 -4.890 1.00 87.56 187 ALA A C 1
ATOM 1409 O O . ALA A 1 187 ? 11.713 -26.947 -4.612 1.00 87.56 187 ALA A O 1
ATOM 1410 N N . ALA A 1 188 ? 13.319 -28.404 -4.032 1.00 89.19 188 ALA A N 1
ATOM 1411 C CA . ALA A 1 188 ? 13.570 -27.801 -2.724 1.00 89.19 188 ALA A CA 1
ATOM 1412 C C . ALA A 1 188 ? 14.094 -26.357 -2.840 1.00 89.19 188 ALA A C 1
ATOM 1414 O O . ALA A 1 188 ? 13.617 -25.473 -2.123 1.00 89.19 188 ALA A O 1
ATOM 1415 N N . ALA A 1 189 ? 15.012 -26.092 -3.775 1.00 85.12 189 ALA A N 1
ATOM 1416 C CA . ALA A 1 189 ? 15.529 -24.751 -4.038 1.00 85.12 189 ALA A CA 1
ATOM 1417 C C . ALA A 1 189 ? 14.435 -23.794 -4.548 1.00 85.12 189 ALA A C 1
ATOM 1419 O O . ALA A 1 189 ? 14.368 -22.648 -4.101 1.00 85.12 189 ALA A O 1
ATOM 1420 N N . ILE A 1 190 ? 13.533 -24.263 -5.419 1.00 80.56 190 ILE A N 1
ATOM 1421 C CA . ILE A 1 190 ? 12.387 -23.481 -5.910 1.00 80.56 190 ILE A CA 1
ATOM 1422 C C . ILE A 1 190 ? 11.434 -23.140 -4.763 1.00 80.56 190 ILE A C 1
ATOM 1424 O O . ILE A 1 190 ? 11.039 -21.982 -4.624 1.00 80.56 190 ILE A O 1
ATOM 1428 N N . VAL A 1 191 ? 11.094 -24.110 -3.909 1.00 87.38 191 VAL A N 1
ATOM 1429 C CA . VAL A 1 191 ? 10.231 -23.870 -2.740 1.00 87.38 191 VAL A CA 1
ATOM 1430 C C . VAL A 1 191 ? 10.882 -22.866 -1.787 1.00 87.38 191 VAL A C 1
ATOM 1432 O O . VAL A 1 191 ? 10.216 -21.934 -1.333 1.00 87.38 191 VAL A O 1
ATOM 1435 N N . GLN A 1 192 ? 12.186 -22.989 -1.527 1.00 77.88 192 GLN A N 1
ATOM 1436 C CA . GLN A 1 192 ? 12.922 -22.045 -0.686 1.00 77.88 192 GLN A CA 1
ATOM 1437 C C . GLN A 1 192 ? 12.954 -20.632 -1.297 1.00 77.88 192 GLN A C 1
ATOM 1439 O O . GLN A 1 192 ? 12.748 -19.647 -0.584 1.00 77.88 192 GLN A O 1
ATOM 1444 N N . ALA A 1 193 ? 13.141 -20.515 -2.614 1.00 75.31 193 ALA A N 1
ATOM 1445 C CA . ALA A 1 193 ? 13.114 -19.241 -3.329 1.00 75.31 193 ALA A CA 1
ATOM 1446 C C . ALA A 1 193 ? 11.716 -18.598 -3.324 1.00 75.31 193 ALA A C 1
ATOM 1448 O O . ALA A 1 193 ? 11.593 -17.395 -3.093 1.00 75.31 193 ALA A O 1
ATOM 1449 N N . GLN A 1 194 ? 10.653 -19.385 -3.508 1.00 75.31 194 GLN A N 1
ATOM 1450 C CA . GLN A 1 194 ? 9.268 -18.909 -3.420 1.00 75.31 194 GLN A CA 1
ATOM 1451 C C . GLN A 1 194 ? 8.917 -18.444 -2.003 1.00 75.31 194 GLN A C 1
ATOM 1453 O O . GLN A 1 194 ? 8.304 -17.388 -1.831 1.00 75.31 194 GLN A O 1
ATOM 1458 N N . GLN A 1 195 ? 9.354 -19.182 -0.978 1.00 76.62 195 GLN A N 1
ATOM 1459 C CA . GLN A 1 195 ? 9.202 -18.770 0.417 1.00 76.62 195 GLN A CA 1
ATOM 1460 C C . GLN A 1 195 ? 9.942 -17.454 0.688 1.00 76.62 195 GLN A C 1
ATOM 1462 O O . GLN A 1 195 ? 9.357 -16.546 1.282 1.00 76.62 195 GLN A O 1
ATOM 1467 N N . ALA A 1 196 ? 11.171 -17.302 0.184 1.00 73.12 196 ALA A N 1
ATOM 1468 C CA . ALA A 1 196 ? 11.943 -16.066 0.301 1.00 73.12 196 ALA A CA 1
ATOM 1469 C C . ALA A 1 196 ? 11.285 -14.881 -0.430 1.00 73.12 196 ALA A C 1
ATOM 1471 O O . ALA A 1 196 ? 11.234 -13.786 0.126 1.00 73.12 196 ALA A O 1
ATOM 1472 N N . LEU A 1 197 ? 10.721 -15.091 -1.627 1.00 69.56 197 LEU A N 1
ATOM 1473 C CA . LEU A 1 197 ? 9.986 -14.053 -2.366 1.00 69.56 197 LEU A CA 1
ATOM 1474 C C . LEU A 1 197 ? 8.689 -13.632 -1.664 1.00 69.56 197 LEU A C 1
ATOM 1476 O O . LEU A 1 197 ? 8.287 -12.473 -1.742 1.00 69.56 197 LEU A O 1
ATOM 1480 N N . SER A 1 198 ? 8.024 -14.567 -0.985 1.00 74.38 198 SER A N 1
ATOM 1481 C CA . SER A 1 198 ? 6.794 -14.290 -0.236 1.00 74.38 198 SER A CA 1
ATOM 1482 C C . SER A 1 198 ? 7.042 -13.595 1.108 1.00 74.38 198 SER A C 1
ATOM 1484 O O . SER A 1 198 ? 6.102 -13.089 1.731 1.00 74.38 198 SER A O 1
ATOM 1486 N N . ALA A 1 199 ? 8.296 -13.557 1.574 1.00 79.88 199 ALA A N 1
ATOM 1487 C CA . ALA A 1 199 ? 8.642 -12.973 2.855 1.00 79.88 199 ALA A CA 1
ATOM 1488 C C . ALA A 1 199 ? 8.464 -11.453 2.800 1.00 79.88 199 ALA A C 1
ATOM 1490 O O . ALA A 1 199 ? 9.239 -10.717 2.189 1.00 79.88 199 ALA A O 1
ATOM 1491 N N . LYS A 1 200 ? 7.418 -10.974 3.476 1.00 84.31 200 LYS A N 1
ATOM 1492 C CA . LYS A 1 200 ? 7.143 -9.546 3.595 1.00 84.31 200 LYS A CA 1
ATOM 1493 C C . LYS A 1 200 ? 8.378 -8.836 4.177 1.00 84.31 200 LYS A C 1
ATOM 1495 O O . LYS A 1 200 ? 8.852 -9.252 5.240 1.00 84.31 200 LYS A O 1
ATOM 1500 N N . PRO A 1 201 ? 8.883 -7.765 3.536 1.00 89.38 201 PRO A N 1
ATOM 1501 C CA . PRO A 1 201 ? 10.003 -7.016 4.080 1.00 89.38 201 PRO A CA 1
ATOM 1502 C C . PRO A 1 201 ? 9.626 -6.440 5.446 1.00 89.38 201 PRO A C 1
ATOM 1504 O O . PRO A 1 201 ? 8.489 -6.002 5.668 1.00 89.38 201 PRO A O 1
ATOM 1507 N N . ALA A 1 202 ? 10.583 -6.448 6.367 1.00 93.75 202 ALA A N 1
ATOM 1508 C CA . ALA A 1 202 ? 10.425 -5.853 7.677 1.00 93.75 202 ALA A CA 1
ATOM 1509 C C . ALA A 1 202 ? 10.108 -4.360 7.527 1.00 93.75 202 ALA A C 1
ATOM 1511 O O . ALA A 1 202 ? 10.723 -3.644 6.730 1.00 93.75 202 ALA A O 1
ATOM 1512 N N . ALA A 1 203 ? 9.129 -3.900 8.301 1.00 95.75 203 ALA A N 1
ATOM 1513 C CA . ALA A 1 203 ? 8.743 -2.496 8.353 1.00 95.75 203 ALA A CA 1
ATOM 1514 C C . ALA A 1 203 ? 9.858 -1.635 8.984 1.00 95.75 203 ALA A C 1
ATOM 1516 O O . ALA A 1 203 ? 10.870 -2.161 9.455 1.00 95.75 203 ALA A O 1
ATOM 1517 N N . SER A 1 204 ? 9.668 -0.315 9.049 1.00 97.25 204 SER A N 1
ATOM 1518 C CA . SER A 1 204 ? 10.569 0.550 9.835 1.00 97.25 204 SER A CA 1
ATOM 1519 C C . SER A 1 204 ? 10.651 0.094 11.297 1.00 97.25 204 SER A C 1
ATOM 1521 O O . SER A 1 204 ? 9.696 -0.491 11.814 1.00 97.25 204 SER A O 1
ATOM 1523 N N . ILE A 1 205 ? 11.745 0.391 12.006 1.00 97.44 205 ILE A N 1
ATOM 1524 C CA . ILE A 1 205 ? 11.877 0.047 13.434 1.00 97.44 205 ILE A CA 1
ATOM 1525 C C . ILE A 1 205 ? 10.728 0.677 14.229 1.00 97.44 205 ILE A C 1
ATOM 1527 O O . ILE A 1 205 ? 10.108 0.024 15.066 1.00 97.44 205 ILE A O 1
ATOM 1531 N N . ALA A 1 206 ? 10.369 1.922 13.906 1.00 95.25 206 ALA A N 1
ATOM 1532 C CA . ALA A 1 206 ? 9.232 2.608 14.516 1.00 95.25 206 ALA A CA 1
ATOM 1533 C C . ALA A 1 206 ? 7.891 1.877 14.292 1.00 95.25 206 ALA A C 1
ATOM 1535 O O . ALA A 1 206 ? 7.048 1.846 15.188 1.00 95.25 206 ALA A O 1
ATOM 1536 N N . GLU A 1 207 ? 7.675 1.289 13.113 1.00 95.38 207 GLU A N 1
ATOM 1537 C CA . GLU A 1 207 ? 6.471 0.503 12.810 1.00 95.38 207 GLU A CA 1
ATOM 1538 C C . GLU A 1 207 ? 6.491 -0.879 13.461 1.00 95.38 207 GLU A C 1
ATOM 1540 O O . GLU A 1 207 ? 5.432 -1.342 13.877 1.00 95.38 207 GLU A O 1
ATOM 1545 N N . GLN A 1 208 ? 7.661 -1.509 13.602 1.00 97.50 208 GLN A N 1
ATOM 1546 C CA . GLN A 1 208 ? 7.826 -2.768 14.338 1.00 97.50 208 GLN A CA 1
ATOM 1547 C C . GLN A 1 208 ? 7.539 -2.589 15.841 1.00 97.50 208 GLN A C 1
ATOM 1549 O O . GLN A 1 208 ? 6.914 -3.444 16.465 1.00 97.50 208 GLN A O 1
ATOM 1554 N N . LEU A 1 209 ? 7.933 -1.450 16.421 1.00 97.69 209 LEU A N 1
ATOM 1555 C CA . LEU A 1 209 ? 7.759 -1.165 17.851 1.00 97.69 209 LEU A CA 1
ATOM 1556 C C . LEU A 1 209 ? 6.305 -0.943 18.271 1.00 97.69 209 LEU A C 1
ATOM 1558 O O . LEU A 1 209 ? 5.949 -1.246 19.407 1.00 97.69 209 LEU A O 1
ATOM 1562 N N . ARG A 1 210 ? 5.448 -0.431 17.378 1.00 94.69 210 ARG A N 1
ATOM 1563 C CA . ARG A 1 210 ? 4.029 -0.176 17.688 1.00 94.69 210 ARG A CA 1
ATOM 1564 C C . ARG A 1 210 ? 3.296 -1.425 18.199 1.00 94.69 210 ARG A C 1
ATOM 1566 O O . ARG A 1 210 ? 2.805 -1.359 19.324 1.00 94.69 210 ARG A O 1
ATOM 1573 N N . PRO A 1 211 ? 3.243 -2.544 17.449 1.00 95.69 211 PRO A N 1
ATOM 1574 C CA . PRO A 1 211 ? 2.642 -3.777 17.950 1.00 95.69 211 PRO A CA 1
ATOM 1575 C C . PRO A 1 211 ? 3.476 -4.412 19.070 1.00 95.69 211 PRO A C 1
ATOM 1577 O O . PRO A 1 211 ? 2.911 -5.019 19.974 1.00 95.69 211 PRO A O 1
ATOM 1580 N N . ALA A 1 212 ? 4.804 -4.239 19.075 1.00 96.94 212 ALA A N 1
ATOM 1581 C CA . ALA A 1 212 ? 5.651 -4.786 20.136 1.00 96.94 212 ALA A CA 1
ATOM 1582 C C . ALA A 1 212 ? 5.356 -4.167 21.510 1.00 96.94 212 ALA A C 1
ATOM 1584 O O . ALA A 1 212 ? 5.401 -4.859 22.522 1.00 96.94 212 ALA A O 1
ATOM 1585 N N . PHE A 1 213 ? 5.012 -2.881 21.576 1.00 97.88 213 PHE A N 1
ATOM 1586 C CA . PHE A 1 213 ? 4.571 -2.245 22.818 1.00 97.88 213 PHE A CA 1
ATOM 1587 C C . PHE A 1 213 ? 3.261 -2.805 23.352 1.00 97.88 213 PHE A C 1
ATOM 1589 O O . PHE A 1 213 ? 3.042 -2.824 24.565 1.00 97.88 213 PHE A O 1
ATOM 1596 N N . ASP A 1 214 ? 2.401 -3.290 22.464 1.00 96.44 214 ASP A N 1
ATOM 1597 C CA . ASP A 1 214 ? 1.184 -3.964 22.877 1.00 96.44 214 ASP A CA 1
ATOM 1598 C C . ASP A 1 214 ? 1.495 -5.361 23.455 1.00 96.44 214 ASP A C 1
ATOM 1600 O O . ASP A 1 214 ? 0.676 -5.895 24.197 1.00 96.44 214 ASP A O 1
ATOM 1604 N N . ALA A 1 215 ? 2.696 -5.910 23.256 1.00 97.06 215 ALA A N 1
ATOM 1605 C CA . ALA A 1 215 ? 3.140 -7.162 23.874 1.00 97.06 215 ALA A CA 1
ATOM 1606 C C . ALA A 1 215 ? 3.750 -7.000 25.284 1.00 97.06 215 ALA A C 1
ATOM 1608 O O . ALA A 1 215 ? 4.150 -7.994 25.883 1.00 97.06 215 ALA A O 1
ATOM 1609 N N . ILE A 1 216 ? 3.818 -5.783 25.848 1.00 98.00 216 ILE A N 1
ATOM 1610 C CA . ILE A 1 216 ? 4.270 -5.591 27.238 1.00 98.00 216 ILE A CA 1
ATOM 1611 C C . ILE A 1 216 ? 3.303 -6.297 28.196 1.00 98.00 216 ILE A C 1
ATOM 1613 O O . ILE A 1 216 ? 2.114 -5.964 28.248 1.00 98.00 216 ILE A O 1
ATOM 1617 N N . VAL A 1 217 ? 3.841 -7.225 28.988 1.00 98.00 217 VAL A N 1
ATOM 1618 C CA . VAL A 1 217 ? 3.100 -8.032 29.960 1.00 98.00 217 VAL A CA 1
ATOM 1619 C C . VAL A 1 217 ? 3.193 -7.387 31.335 1.00 98.00 217 VAL A C 1
ATOM 1621 O O . VAL A 1 217 ? 4.282 -7.126 31.843 1.00 98.00 217 VAL A O 1
ATOM 1624 N N . LYS A 1 218 ? 2.041 -7.142 31.956 1.00 97.50 218 LYS A N 1
ATOM 1625 C CA . LYS A 1 218 ? 1.943 -6.687 33.343 1.00 97.50 218 LYS A CA 1
ATOM 1626 C C . LYS A 1 218 ? 1.982 -7.893 34.281 1.00 97.50 218 LYS A C 1
ATOM 1628 O O . LYS A 1 218 ? 1.281 -8.878 34.066 1.00 97.50 218 LYS A O 1
ATOM 1633 N N . HIS A 1 219 ? 2.755 -7.791 35.353 1.00 96.38 219 HIS A N 1
ATOM 1634 C CA . HIS A 1 219 ? 2.790 -8.771 36.429 1.00 96.38 219 HIS A CA 1
ATOM 1635 C C . HIS A 1 219 ? 2.235 -8.152 37.713 1.00 96.38 219 HIS A C 1
ATOM 1637 O O . HIS A 1 219 ? 2.839 -7.259 38.316 1.00 96.38 219 HIS A O 1
ATOM 1643 N N . ASP A 1 220 ? 1.075 -8.646 38.140 1.00 90.00 220 ASP A N 1
ATOM 1644 C CA . ASP A 1 220 ? 0.472 -8.273 39.414 1.00 90.00 220 ASP A CA 1
ATOM 1645 C C . ASP A 1 220 ? 1.077 -9.120 40.536 1.00 90.00 220 ASP A C 1
ATOM 1647 O O . ASP A 1 220 ? 0.881 -10.331 40.611 1.00 90.00 220 ASP A O 1
ATOM 1651 N N . ALA A 1 221 ? 1.847 -8.481 41.415 1.00 77.88 221 ALA A N 1
ATOM 1652 C CA . ALA A 1 221 ? 2.599 -9.154 42.472 1.00 77.88 221 ALA A CA 1
ATOM 1653 C C . ALA A 1 221 ? 1.936 -9.028 43.862 1.00 77.88 221 ALA A C 1
ATOM 1655 O O . ALA A 1 221 ? 2.620 -9.027 44.889 1.00 77.88 221 ALA A O 1
ATOM 1656 N N . GLY A 1 222 ? 0.601 -8.925 43.908 1.00 81.19 222 GLY A N 1
ATOM 1657 C CA . GLY A 1 222 ? -0.168 -8.797 45.151 1.00 81.19 222 GLY A CA 1
ATOM 1658 C C . GLY A 1 222 ? 0.243 -7.551 45.956 1.00 81.19 222 GLY A C 1
ATOM 1659 O O . GLY A 1 222 ? 0.087 -6.446 45.444 1.00 81.19 222 GLY A O 1
ATOM 1660 N N . PRO A 1 223 ? 0.777 -7.681 47.189 1.00 84.06 223 PRO A N 1
ATOM 1661 C CA . PRO A 1 223 ? 1.218 -6.537 47.996 1.00 84.06 223 PRO A CA 1
ATOM 1662 C C . PRO A 1 223 ? 2.507 -5.865 47.484 1.00 84.06 223 PRO A C 1
ATOM 1664 O O . PRO A 1 223 ? 2.911 -4.835 48.020 1.00 84.06 223 PRO A O 1
ATOM 1667 N N . LYS A 1 224 ? 3.191 -6.443 46.488 1.00 86.81 224 LYS A N 1
ATOM 1668 C CA . LYS A 1 224 ? 4.404 -5.862 45.895 1.00 86.81 224 LYS A CA 1
ATOM 1669 C C . LYS A 1 224 ? 4.054 -4.897 44.761 1.00 86.81 224 LYS A C 1
ATOM 1671 O O . LYS A 1 224 ? 2.991 -4.983 44.152 1.00 86.81 224 LYS A O 1
ATOM 1676 N N . ALA A 1 225 ? 4.984 -3.992 44.457 1.00 92.44 225 ALA A N 1
ATOM 1677 C CA . ALA A 1 225 ? 4.854 -3.065 43.338 1.00 92.44 225 ALA A CA 1
ATOM 1678 C C . ALA A 1 225 ? 4.626 -3.816 42.011 1.00 92.44 225 ALA A C 1
ATOM 1680 O O . ALA A 1 225 ? 5.270 -4.833 41.756 1.00 92.44 225 ALA A O 1
ATOM 1681 N N . THR A 1 226 ? 3.724 -3.301 41.169 1.00 95.31 226 THR A N 1
ATOM 1682 C CA . THR A 1 226 ? 3.471 -3.834 39.823 1.00 95.31 226 THR A CA 1
ATOM 1683 C C . THR A 1 226 ? 4.742 -3.773 38.982 1.00 95.31 226 THR A C 1
ATOM 1685 O O . THR A 1 226 ? 5.360 -2.710 38.868 1.00 95.31 226 THR A O 1
ATOM 1688 N N . THR A 1 227 ? 5.093 -4.890 38.352 1.00 97.31 227 THR A N 1
ATOM 1689 C CA . THR A 1 227 ? 6.223 -4.978 37.425 1.00 97.31 227 THR A CA 1
ATOM 1690 C C . THR A 1 227 ? 5.752 -5.345 36.025 1.00 97.31 227 THR A C 1
ATOM 1692 O O . THR A 1 227 ? 4.603 -5.735 35.819 1.00 97.31 227 THR A O 1
ATOM 1695 N N . TYR A 1 228 ? 6.627 -5.161 35.043 1.00 98.12 228 TYR A N 1
ATOM 1696 C CA . TYR A 1 228 ? 6.322 -5.354 33.634 1.00 98.12 228 TYR A CA 1
ATOM 1697 C C . TYR A 1 228 ? 7.473 -6.090 32.964 1.00 98.12 228 TYR A C 1
ATOM 1699 O O . TYR A 1 228 ? 8.634 -5.858 33.306 1.00 98.12 228 TYR A O 1
A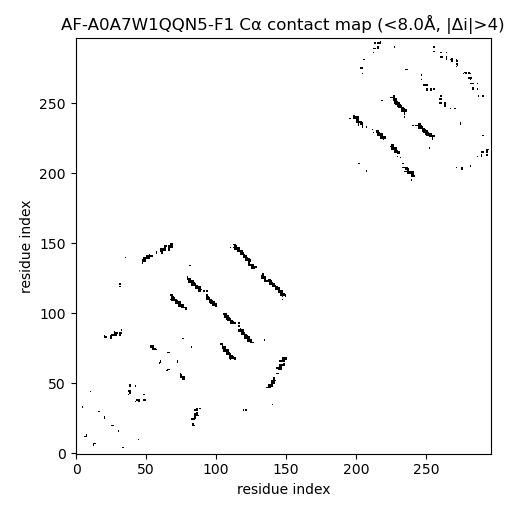TOM 1707 N N . SER A 1 229 ? 7.134 -6.940 32.003 1.00 98.25 229 SER A N 1
ATOM 1708 C CA . SER A 1 229 ? 8.105 -7.629 31.164 1.00 98.25 229 SER A CA 1
ATOM 1709 C C . SER A 1 229 ? 7.860 -7.311 29.697 1.00 98.25 229 SER A C 1
ATOM 1711 O O . SER A 1 229 ? 6.719 -7.116 29.269 1.00 98.25 229 SER A O 1
ATOM 1713 N N . TRP A 1 230 ? 8.937 -7.234 28.929 1.00 98.44 230 TRP A N 1
ATOM 1714 C CA . TRP A 1 230 ? 8.904 -6.962 27.502 1.00 98.44 230 TRP A CA 1
ATOM 1715 C C . TRP A 1 230 ? 10.018 -7.728 26.807 1.00 98.44 230 TRP A C 1
ATOM 1717 O O . TRP A 1 230 ? 11.173 -7.622 27.205 1.00 98.44 230 TRP A O 1
ATOM 1727 N N . ASP A 1 231 ? 9.653 -8.488 25.784 1.00 98.38 231 ASP A N 1
ATOM 1728 C CA . ASP A 1 231 ? 10.561 -9.269 24.954 1.00 98.38 231 ASP A CA 1
ATOM 1729 C C . ASP A 1 231 ? 10.260 -8.915 23.493 1.00 98.38 231 ASP A C 1
ATOM 1731 O O . ASP A 1 231 ? 9.122 -9.056 23.031 1.00 98.38 231 ASP A O 1
ATOM 1735 N N . VAL A 1 232 ? 11.248 -8.354 22.796 1.00 98.00 232 VAL A N 1
ATOM 1736 C CA . VAL A 1 232 ? 11.100 -7.920 21.407 1.00 98.00 232 VAL A CA 1
ATOM 1737 C C . VAL A 1 232 ? 12.355 -8.201 20.592 1.00 98.00 232 VAL A C 1
ATOM 1739 O O . VAL A 1 232 ? 13.477 -7.885 20.989 1.00 98.00 232 VAL A O 1
ATOM 1742 N N . SER A 1 233 ? 12.135 -8.716 19.385 1.00 98.25 233 SER A N 1
ATOM 1743 C CA . SER A 1 233 ? 13.141 -8.839 18.332 1.00 98.25 233 SER A CA 1
ATOM 1744 C C . SER A 1 233 ? 12.837 -7.846 17.215 1.00 98.25 233 SER A C 1
ATOM 1746 O O . SER A 1 233 ? 11.721 -7.804 16.698 1.00 98.25 233 SER A O 1
ATOM 1748 N N . LEU A 1 234 ? 13.830 -7.039 16.853 1.00 97.88 234 LEU A N 1
ATOM 1749 C CA . LEU A 1 234 ? 13.757 -6.054 15.780 1.00 97.88 234 LEU A CA 1
ATOM 1750 C C . LEU A 1 234 ? 14.611 -6.510 14.601 1.00 97.88 234 LEU A C 1
ATOM 1752 O O . LEU A 1 234 ? 15.722 -7.010 14.775 1.00 97.88 234 LEU A O 1
ATOM 1756 N N . TYR A 1 235 ? 14.105 -6.281 13.395 1.00 97.56 235 TYR A N 1
ATOM 1757 C CA . TYR A 1 235 ? 14.728 -6.692 12.140 1.00 97.56 235 TYR A CA 1
ATOM 1758 C C . TYR A 1 235 ? 15.117 -5.473 11.310 1.00 97.56 235 TYR A C 1
ATOM 1760 O O . TYR A 1 235 ? 14.546 -4.388 11.465 1.00 97.56 235 TYR A O 1
ATOM 1768 N N . ARG A 1 236 ? 16.099 -5.639 10.418 1.00 97.25 236 ARG A N 1
ATOM 1769 C CA . ARG A 1 236 ? 16.553 -4.555 9.543 1.00 97.25 236 ARG A CA 1
ATOM 1770 C C . ARG A 1 236 ? 15.406 -4.121 8.613 1.00 97.25 236 ARG A C 1
ATOM 1772 O O . ARG A 1 236 ? 14.848 -4.972 7.925 1.00 97.25 236 ARG A O 1
ATOM 1779 N N . PRO A 1 237 ? 15.055 -2.825 8.546 1.00 96.69 237 PRO A N 1
ATOM 1780 C CA . PRO A 1 237 ? 14.020 -2.354 7.629 1.00 96.69 237 PRO A CA 1
ATOM 1781 C C . PRO A 1 237 ? 14.321 -2.733 6.176 1.00 96.69 237 PRO A C 1
ATOM 1783 O O . PRO A 1 237 ? 15.459 -2.620 5.720 1.00 96.69 237 PRO A O 1
ATOM 1786 N N . GLY A 1 238 ? 13.301 -3.187 5.449 1.00 92.31 238 GLY A N 1
ATOM 1787 C CA . GLY A 1 238 ? 13.418 -3.576 4.041 1.00 92.31 238 GLY A CA 1
ATOM 1788 C C . GLY A 1 238 ? 13.966 -4.984 3.790 1.00 92.31 238 GLY A C 1
ATOM 1789 O O . GLY A 1 238 ? 13.874 -5.455 2.661 1.00 92.31 238 GLY A O 1
ATOM 1790 N N . THR A 1 239 ? 14.482 -5.690 4.804 1.00 92.69 239 THR A N 1
ATOM 1791 C CA . THR A 1 239 ? 14.916 -7.091 4.650 1.00 92.69 239 THR A CA 1
ATOM 1792 C C . THR A 1 239 ? 13.826 -8.069 5.086 1.00 92.69 239 THR A C 1
ATOM 1794 O O . THR A 1 239 ? 13.024 -7.722 5.954 1.00 92.69 239 THR A O 1
ATOM 1797 N N . PRO A 1 240 ? 13.792 -9.304 4.559 1.00 89.81 240 PRO A N 1
ATOM 1798 C CA . PRO A 1 240 ? 12.907 -10.352 5.064 1.00 89.81 240 PRO A CA 1
ATOM 1799 C C . PRO A 1 240 ? 13.032 -10.556 6.584 1.00 89.81 240 PRO A C 1
ATOM 1801 O O . PRO A 1 240 ? 14.133 -10.547 7.132 1.00 89.81 240 PRO A O 1
ATOM 1804 N N . VAL A 1 241 ? 11.904 -10.784 7.265 1.00 90.19 241 VAL A N 1
ATOM 1805 C CA . VAL A 1 241 ? 11.845 -11.035 8.727 1.00 90.19 241 VAL A CA 1
ATOM 1806 C C . VAL A 1 241 ? 12.396 -12.426 9.106 1.00 90.19 241 VAL A C 1
ATOM 1808 O O . VAL A 1 241 ? 12.538 -12.752 10.277 1.00 90.19 241 VAL A O 1
ATOM 1811 N N . SER A 1 242 ? 12.748 -13.257 8.126 1.00 86.00 242 SER A N 1
ATOM 1812 C CA . SER A 1 242 ? 13.303 -14.601 8.331 1.00 86.00 242 SER A CA 1
ATOM 1813 C C . SER A 1 242 ? 14.784 -14.626 8.740 1.00 86.00 242 SER A C 1
ATOM 1815 O O . SER A 1 242 ? 15.327 -15.708 8.947 1.00 86.00 242 SER A O 1
ATOM 1817 N N . GLY A 1 243 ? 15.453 -13.470 8.807 1.00 86.31 243 GLY A N 1
ATOM 1818 C CA . GLY A 1 243 ? 16.870 -13.361 9.173 1.00 86.31 243 GLY A CA 1
ATOM 1819 C C . GLY A 1 243 ? 17.137 -13.274 10.680 1.00 86.31 243 GLY A C 1
ATOM 1820 O O . GLY A 1 243 ? 16.227 -13.316 11.504 1.00 86.31 243 GLY A O 1
ATOM 1821 N N . GLU A 1 244 ? 18.410 -13.107 11.041 1.00 94.00 244 GLU A N 1
ATOM 1822 C CA . GLU A 1 244 ? 18.821 -12.804 12.415 1.00 94.00 244 GLU A CA 1
ATOM 1823 C C . GLU A 1 244 ? 18.337 -11.394 12.821 1.00 94.00 244 GLU A C 1
ATOM 1825 O O . GLU A 1 244 ? 18.472 -10.448 12.031 1.00 94.00 244 GLU A O 1
ATOM 1830 N N . PRO A 1 245 ? 17.751 -11.213 14.021 1.00 97.31 245 PRO A N 1
ATOM 1831 C CA . PRO A 1 245 ? 17.325 -9.895 14.473 1.00 97.31 245 PRO A CA 1
ATOM 1832 C C . PRO A 1 245 ? 18.532 -8.968 14.660 1.00 97.31 245 PRO A C 1
ATOM 1834 O O . PRO A 1 245 ? 19.550 -9.344 15.234 1.00 97.31 245 PRO A O 1
ATOM 1837 N N . VAL A 1 246 ? 18.402 -7.710 14.232 1.00 97.88 246 VAL A N 1
ATOM 1838 C CA . VAL A 1 246 ? 19.456 -6.694 14.421 1.00 97.88 246 VAL A CA 1
ATOM 1839 C C . VAL A 1 246 ? 19.578 -6.237 15.871 1.00 97.88 246 VAL A C 1
ATOM 1841 O O . VAL A 1 246 ? 20.593 -5.652 16.258 1.00 97.88 246 VAL A O 1
ATOM 1844 N N . LEU A 1 247 ? 18.516 -6.437 16.651 1.00 98.06 247 LEU A N 1
ATOM 1845 C CA . LEU A 1 247 ? 18.465 -6.121 18.065 1.00 98.06 247 LEU A CA 1
ATOM 1846 C C . LEU A 1 247 ? 17.395 -6.980 18.738 1.00 98.06 247 LEU A C 1
ATOM 1848 O O . LEU A 1 247 ? 16.250 -7.008 18.294 1.00 98.06 247 LEU A O 1
ATOM 1852 N N . HIS A 1 248 ? 17.768 -7.623 19.837 1.00 98.38 248 HIS A N 1
ATOM 1853 C CA . HIS A 1 248 ? 16.853 -8.322 20.728 1.00 98.38 248 HIS A CA 1
ATOM 1854 C C . HIS A 1 248 ? 16.908 -7.657 22.105 1.00 98.38 248 HIS A C 1
ATOM 1856 O O . HIS A 1 248 ? 17.994 -7.435 22.647 1.00 98.38 248 HIS A O 1
ATOM 1862 N N . VAL A 1 249 ? 15.750 -7.275 22.639 1.00 98.25 249 VAL A N 1
ATOM 1863 C CA . VAL A 1 249 ? 15.625 -6.551 23.907 1.00 98.25 249 VAL A CA 1
ATOM 1864 C C . VAL A 1 249 ? 14.705 -7.328 24.825 1.00 98.25 249 VAL A C 1
ATOM 1866 O O . VAL A 1 249 ? 13.544 -7.556 24.495 1.00 98.25 249 VAL A O 1
ATOM 1869 N N . VAL A 1 250 ? 15.226 -7.649 26.007 1.00 98.38 250 VAL A N 1
ATOM 1870 C CA . VAL A 1 250 ? 14.472 -8.277 27.088 1.00 98.38 250 VAL A CA 1
ATOM 1871 C C . VAL A 1 250 ? 14.542 -7.382 28.317 1.00 98.38 250 VAL A C 1
ATOM 1873 O O . VAL A 1 250 ? 15.621 -7.036 28.800 1.00 98.38 250 VAL A O 1
ATOM 1876 N N . VAL A 1 251 ? 13.376 -7.008 28.824 1.00 98.25 251 VAL A N 1
ATOM 1877 C CA . VAL A 1 251 ? 13.184 -6.366 30.122 1.00 98.25 251 VAL A CA 1
ATOM 1878 C C . VAL A 1 251 ? 12.343 -7.327 30.949 1.00 98.25 251 VAL A C 1
ATOM 1880 O O . VAL A 1 251 ? 11.192 -7.566 30.605 1.00 98.25 251 VAL A O 1
ATOM 1883 N N . ASP A 1 252 ? 12.904 -7.896 32.013 1.00 98.12 252 ASP A N 1
ATOM 1884 C CA . ASP A 1 252 ? 12.208 -8.873 32.856 1.00 98.12 252 ASP A CA 1
ATOM 1885 C C . ASP A 1 252 ? 11.800 -8.244 34.192 1.00 98.12 252 ASP A C 1
ATOM 1887 O O . ASP A 1 252 ? 12.641 -7.724 34.928 1.00 98.12 252 ASP A O 1
ATOM 1891 N N . ARG A 1 253 ? 10.496 -8.281 34.497 1.00 96.50 253 ARG A N 1
ATOM 1892 C CA . ARG A 1 253 ? 9.898 -7.865 35.781 1.00 96.50 253 ARG A CA 1
ATOM 1893 C C . ARG A 1 253 ? 10.418 -6.527 36.325 1.00 96.50 253 ARG A C 1
ATOM 1895 O O . ARG A 1 253 ? 10.635 -6.377 37.528 1.00 96.50 253 ARG A O 1
ATOM 1902 N N . ALA A 1 254 ? 10.512 -5.521 35.466 1.00 97.62 254 ALA A N 1
ATOM 1903 C CA . ALA A 1 254 ? 10.955 -4.182 35.833 1.00 97.62 254 ALA A CA 1
ATOM 1904 C C . ALA A 1 254 ? 9.794 -3.301 36.325 1.00 97.62 254 ALA A C 1
ATOM 1906 O O . ALA A 1 254 ? 8.678 -3.350 35.797 1.00 97.62 254 ALA A O 1
ATOM 1907 N N . ALA A 1 255 ? 10.044 -2.448 37.320 1.00 97.06 255 ALA A N 1
ATOM 1908 C CA . ALA A 1 255 ? 9.090 -1.406 37.711 1.00 97.06 255 ALA A CA 1
ATOM 1909 C C . ALA A 1 255 ? 8.956 -0.332 36.601 1.00 97.06 255 ALA A C 1
ATOM 1911 O O . ALA A 1 255 ? 9.873 -0.172 35.796 1.00 97.06 255 ALA A O 1
ATOM 1912 N N . PRO A 1 256 ? 7.870 0.468 36.546 1.00 96.88 256 PRO A N 1
ATOM 1913 C CA . PRO A 1 256 ? 7.684 1.491 35.501 1.00 96.88 256 PRO A CA 1
ATOM 1914 C C . PRO A 1 256 ? 8.788 2.549 35.387 1.00 96.88 256 PRO A C 1
ATOM 1916 O O . PRO A 1 256 ? 8.950 3.163 34.337 1.00 96.88 256 PRO A O 1
ATOM 1919 N N . PHE A 1 257 ? 9.504 2.796 36.484 1.00 96.25 257 PHE A N 1
ATOM 1920 C CA . PHE A 1 257 ? 10.580 3.786 36.575 1.00 96.25 257 PHE A CA 1
ATOM 1921 C C . PHE A 1 257 ? 11.959 3.132 36.690 1.00 96.25 257 PHE A C 1
ATOM 1923 O O . PHE A 1 257 ? 12.929 3.789 37.059 1.00 96.25 257 PHE A O 1
ATOM 1930 N N . ASP A 1 258 ? 12.041 1.832 36.413 1.00 97.94 258 ASP A N 1
ATOM 1931 C CA . ASP A 1 258 ? 13.295 1.099 36.456 1.00 97.94 258 ASP A CA 1
ATOM 1932 C C . ASP A 1 258 ? 14.253 1.588 35.349 1.00 97.94 258 ASP A C 1
ATOM 1934 O O . ASP A 1 258 ? 13.819 1.785 34.204 1.00 97.94 258 ASP A O 1
ATOM 1938 N N . PRO A 1 259 ? 15.554 1.776 35.640 1.00 97.94 259 PRO A N 1
ATOM 1939 C CA . PRO A 1 259 ? 16.543 2.178 34.640 1.00 97.94 259 PRO A CA 1
ATOM 1940 C C . PRO A 1 259 ? 16.683 1.194 33.466 1.00 97.94 259 PRO A C 1
ATOM 1942 O O . PRO A 1 259 ? 17.193 1.590 32.415 1.00 97.94 259 PRO A O 1
ATOM 1945 N N . ALA A 1 260 ? 16.224 -0.057 33.592 1.00 98.19 260 ALA A N 1
ATOM 1946 C CA . ALA A 1 260 ? 16.184 -1.019 32.492 1.00 98.19 260 ALA A CA 1
ATOM 1947 C C . ALA A 1 260 ? 15.409 -0.485 31.273 1.00 98.19 260 ALA A C 1
ATOM 1949 O O . ALA A 1 260 ? 15.857 -0.665 30.140 1.00 98.19 260 ALA A O 1
ATOM 1950 N N . TRP A 1 261 ? 14.313 0.255 31.48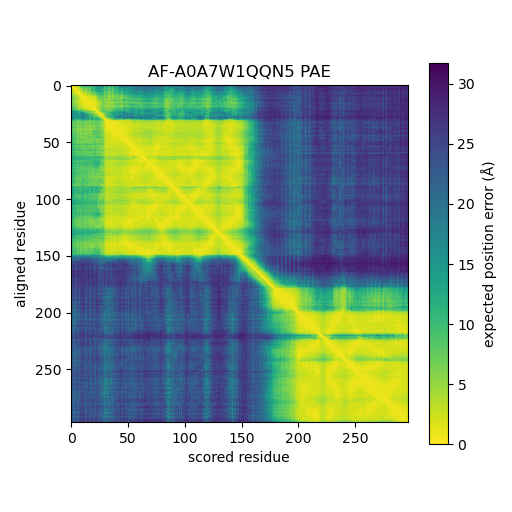5 1.00 98.00 261 TRP A N 1
ATOM 1951 C CA . TRP A 1 261 ? 13.542 0.855 30.390 1.00 98.00 261 TRP A CA 1
ATOM 1952 C C . TRP A 1 261 ? 14.334 1.917 29.633 1.00 98.00 261 TRP A C 1
ATOM 1954 O O . TRP A 1 261 ? 14.291 1.960 28.406 1.00 98.00 261 TRP A O 1
ATOM 1964 N N . ALA A 1 262 ? 15.094 2.752 30.345 1.00 97.75 262 ALA A N 1
ATOM 1965 C CA . ALA A 1 262 ? 15.943 3.757 29.713 1.00 97.75 262 ALA A CA 1
ATOM 1966 C C . ALA A 1 262 ? 17.054 3.105 28.874 1.00 97.75 262 ALA A C 1
ATOM 1968 O O . ALA A 1 262 ? 17.285 3.528 27.744 1.00 97.75 262 ALA A O 1
ATOM 1969 N N . LYS A 1 263 ? 17.673 2.029 29.380 1.00 98.31 263 LYS A N 1
ATOM 1970 C CA . LYS A 1 263 ? 18.685 1.257 28.637 1.00 98.31 263 LYS A CA 1
ATOM 1971 C C . LYS A 1 263 ? 18.108 0.597 27.384 1.00 98.31 263 LYS A C 1
ATOM 1973 O O . LYS A 1 263 ? 18.736 0.643 26.329 1.00 98.31 263 LYS A O 1
ATOM 1978 N N . ALA A 1 264 ? 16.907 0.025 27.482 1.00 98.31 264 ALA A N 1
ATOM 1979 C CA . ALA A 1 264 ? 16.197 -0.542 26.338 1.00 98.31 264 ALA A CA 1
ATOM 1980 C C . ALA A 1 264 ? 15.933 0.522 25.258 1.00 98.31 264 ALA A C 1
ATOM 1982 O O . ALA A 1 264 ? 16.250 0.311 24.089 1.00 98.31 264 ALA A O 1
ATOM 1983 N N . VAL A 1 265 ? 15.423 1.694 25.654 1.00 98.25 265 VAL A N 1
ATOM 1984 C CA . VAL A 1 265 ? 15.177 2.822 24.739 1.00 98.25 265 VAL A CA 1
ATOM 1985 C C . VAL A 1 265 ? 16.465 3.304 24.089 1.00 98.25 265 VAL A C 1
ATOM 1987 O O . VAL A 1 265 ? 16.476 3.531 22.885 1.00 98.25 265 VAL A O 1
ATOM 1990 N N . GLU A 1 266 ? 17.550 3.436 24.849 1.00 98.38 266 GLU A N 1
ATOM 1991 C CA . GLU A 1 266 ? 18.841 3.870 24.314 1.00 98.38 266 GLU A CA 1
ATOM 1992 C C . GLU A 1 266 ? 19.377 2.889 23.260 1.00 98.38 266 GLU A C 1
ATOM 1994 O O . GLU A 1 266 ? 19.811 3.312 22.187 1.00 98.38 266 GLU A O 1
ATOM 1999 N N . ALA A 1 267 ? 19.304 1.581 23.530 1.00 98.38 267 ALA A N 1
ATOM 2000 C CA . ALA A 1 267 ? 19.728 0.550 22.587 1.00 98.38 267 ALA A CA 1
ATOM 2001 C C . ALA A 1 267 ? 18.913 0.600 21.283 1.00 98.38 267 ALA A C 1
ATOM 2003 O O . ALA A 1 267 ? 19.483 0.570 20.189 1.00 98.38 267 ALA A O 1
ATOM 2004 N N . ILE A 1 268 ? 17.590 0.744 21.396 1.00 98.25 268 ILE A N 1
ATOM 2005 C CA . ILE A 1 268 ? 16.691 0.844 20.242 1.00 98.25 268 ILE A CA 1
ATOM 2006 C C . ILE A 1 268 ? 16.941 2.142 19.468 1.00 98.25 268 ILE A C 1
ATOM 2008 O O . ILE A 1 268 ? 17.088 2.102 18.249 1.00 98.25 268 ILE A O 1
ATOM 2012 N N . ALA A 1 269 ? 17.040 3.284 20.151 1.00 98.06 269 ALA A N 1
ATOM 2013 C CA . ALA A 1 269 ? 17.293 4.581 19.528 1.00 98.06 269 ALA A CA 1
ATOM 2014 C C . ALA A 1 269 ? 18.626 4.588 18.770 1.00 98.06 269 ALA A C 1
ATOM 2016 O O . ALA A 1 269 ? 18.688 5.080 17.645 1.00 98.06 269 ALA A O 1
ATOM 2017 N N . ARG A 1 270 ? 19.674 3.981 19.340 1.00 98.38 270 ARG A N 1
ATOM 2018 C CA . ARG A 1 270 ? 20.976 3.828 18.680 1.00 98.38 270 ARG A CA 1
ATOM 2019 C C . ARG A 1 270 ? 20.854 3.040 17.376 1.00 98.38 270 ARG A C 1
ATOM 2021 O O . ARG A 1 270 ? 21.357 3.490 16.351 1.00 98.38 270 ARG A O 1
ATOM 2028 N N . LYS A 1 271 ? 20.138 1.909 17.394 1.00 98.19 271 LYS A N 1
ATOM 2029 C CA . LYS A 1 271 ? 19.893 1.105 16.187 1.00 98.19 271 LYS A CA 1
ATOM 2030 C C . LYS A 1 271 ? 18.993 1.795 15.171 1.00 98.19 271 LYS A C 1
ATOM 2032 O O . LYS A 1 271 ? 19.206 1.645 13.972 1.00 98.19 271 LYS A O 1
ATOM 2037 N N . GLN A 1 272 ? 18.039 2.595 15.630 1.00 97.88 272 GLN A N 1
ATOM 2038 C CA . GLN A 1 272 ? 17.193 3.390 14.752 1.00 97.88 272 GLN A CA 1
ATOM 2039 C C . GLN A 1 272 ? 17.984 4.494 14.042 1.00 97.88 272 GLN A C 1
ATOM 2041 O O . GLN A 1 272 ? 17.789 4.689 12.852 1.00 97.88 272 GLN A O 1
ATOM 2046 N N . VAL A 1 273 ? 18.908 5.175 14.724 1.00 98.00 273 VAL A N 1
ATOM 2047 C CA . VAL A 1 273 ? 19.788 6.171 14.084 1.00 98.00 273 VAL A CA 1
ATOM 2048 C C . VAL A 1 273 ? 20.743 5.512 13.082 1.00 98.00 273 VAL A C 1
ATOM 2050 O O . VAL A 1 273 ? 20.968 6.068 12.012 1.00 98.00 273 VAL A O 1
ATOM 2053 N N . GLU A 1 274 ? 21.269 4.325 13.403 1.00 97.94 274 GLU A N 1
ATOM 2054 C CA . GLU A 1 274 ? 22.147 3.547 12.515 1.00 97.94 274 GLU A CA 1
ATOM 2055 C C . GLU A 1 274 ? 21.439 3.123 11.215 1.00 97.94 274 GLU A C 1
ATOM 2057 O O . GLU A 1 274 ? 22.024 3.221 10.139 1.00 97.94 274 GLU A O 1
ATOM 2062 N N . LEU A 1 275 ? 20.189 2.656 11.305 1.00 97.12 275 LEU A N 1
ATOM 2063 C CA . LEU A 1 275 ? 19.466 2.060 10.173 1.00 97.12 275 LEU A CA 1
ATOM 2064 C C . LEU A 1 275 ? 18.491 3.023 9.475 1.00 97.12 275 LEU A C 1
ATOM 2066 O O . LEU A 1 275 ? 18.185 2.837 8.300 1.00 97.12 275 LEU A O 1
ATOM 2070 N N . GLU A 1 276 ? 17.990 4.041 10.174 1.00 97.50 276 GLU A N 1
ATOM 2071 C CA . GLU A 1 276 ? 16.949 4.962 9.704 1.00 97.50 276 GLU A CA 1
ATOM 2072 C C . GLU A 1 276 ? 17.233 6.421 10.133 1.00 97.50 276 GLU A C 1
ATOM 2074 O O . GLU A 1 276 ? 16.435 7.024 10.860 1.00 97.50 276 GLU A O 1
ATOM 2079 N N . PRO A 1 277 ? 18.336 7.046 9.674 1.00 97.25 277 PRO A N 1
ATOM 2080 C CA . PRO A 1 277 ? 18.811 8.338 10.191 1.00 97.25 277 PRO A CA 1
ATOM 2081 C C . PRO A 1 277 ? 17.840 9.512 9.989 1.00 97.25 277 PRO A C 1
ATOM 2083 O O . PRO A 1 277 ? 17.930 10.519 10.687 1.00 97.25 277 PRO A O 1
ATOM 2086 N N . SER A 1 278 ? 16.898 9.407 9.049 1.00 94.94 278 SER A N 1
ATOM 2087 C CA . SER A 1 278 ? 15.883 10.435 8.795 1.00 94.94 278 SER A CA 1
ATOM 2088 C C . SER A 1 278 ? 14.671 10.354 9.734 1.00 94.94 278 SER A C 1
ATOM 2090 O O . SER A 1 278 ? 13.812 11.238 9.710 1.00 94.94 278 SER A O 1
ATOM 2092 N N . ARG A 1 279 ? 14.557 9.303 10.559 1.00 94.25 279 ARG A N 1
ATOM 2093 C CA . ARG A 1 279 ? 13.429 9.096 11.478 1.00 94.25 279 ARG A CA 1
ATOM 2094 C C . ARG A 1 279 ? 13.722 9.686 12.857 1.00 94.25 279 ARG A C 1
ATOM 2096 O O . ARG A 1 279 ? 14.830 9.596 13.373 1.00 94.25 279 ARG A O 1
ATOM 2103 N N . LYS A 1 280 ? 12.677 10.211 13.507 1.00 96.69 280 LYS A N 1
ATOM 2104 C CA . LYS A 1 280 ? 12.735 10.602 14.922 1.00 96.69 280 LYS A CA 1
ATOM 2105 C C . LYS A 1 280 ? 13.014 9.356 15.784 1.00 96.69 280 LYS A C 1
ATOM 2107 O O . LYS A 1 280 ? 12.204 8.424 15.720 1.00 96.69 280 LYS A O 1
ATOM 2112 N N . PRO A 1 281 ? 14.091 9.338 16.591 1.00 97.19 281 PRO A N 1
ATOM 2113 C CA . PRO A 1 281 ? 14.372 8.223 17.487 1.00 97.19 281 PRO A CA 1
ATOM 2114 C C . PRO A 1 281 ? 13.264 8.030 18.523 1.00 97.19 281 PRO A C 1
ATOM 2116 O O . PRO A 1 281 ? 12.645 9.001 18.973 1.00 97.19 281 PRO A O 1
ATOM 2119 N N . ILE A 1 282 ? 13.042 6.778 18.918 1.00 97.69 282 ILE A N 1
ATOM 2120 C CA . ILE A 1 282 ? 12.204 6.433 20.068 1.00 97.69 282 ILE A CA 1
ATOM 2121 C C . ILE A 1 282 ? 12.671 7.164 21.335 1.00 97.69 282 ILE A C 1
ATOM 2123 O O . ILE A 1 282 ? 13.865 7.351 21.575 1.00 97.69 282 ILE A O 1
ATOM 2127 N N . SER A 1 283 ? 11.716 7.564 22.167 1.00 97.88 283 SER A N 1
ATOM 2128 C CA . SER A 1 283 ? 11.964 8.245 23.432 1.00 97.88 283 SER A CA 1
ATOM 2129 C C . SER A 1 283 ? 11.449 7.439 24.623 1.00 97.88 283 SER A C 1
ATOM 2131 O O . SER A 1 283 ? 10.582 6.573 24.501 1.00 97.88 283 SER A O 1
ATOM 2133 N N . LEU A 1 284 ? 11.934 7.775 25.822 1.00 97.81 284 LEU A N 1
ATOM 2134 C CA . LEU A 1 284 ? 11.436 7.175 27.063 1.00 97.81 284 LEU A CA 1
ATOM 2135 C C . LEU A 1 284 ? 9.937 7.447 27.274 1.00 97.81 284 LEU A C 1
ATOM 2137 O O . LEU A 1 284 ? 9.230 6.629 27.858 1.00 97.81 284 LEU A O 1
ATOM 2141 N N . MET A 1 285 ? 9.441 8.574 26.760 1.00 97.69 285 MET A N 1
ATOM 2142 C CA . MET A 1 285 ? 8.030 8.945 26.838 1.00 97.69 285 MET A CA 1
ATOM 2143 C C . MET A 1 285 ? 7.137 7.953 26.077 1.00 97.69 285 MET A C 1
ATOM 2145 O O . MET A 1 285 ? 6.052 7.627 26.557 1.00 97.69 285 MET A O 1
ATOM 2149 N N . ASP A 1 286 ? 7.609 7.410 24.950 1.00 97.62 286 ASP A N 1
ATOM 2150 C CA . ASP A 1 286 ? 6.875 6.409 24.165 1.00 97.62 286 ASP A CA 1
ATOM 2151 C C . ASP A 1 286 ? 6.675 5.113 24.969 1.00 97.62 286 ASP A C 1
ATOM 2153 O O . ASP A 1 286 ? 5.563 4.586 25.055 1.00 97.62 286 ASP A O 1
ATOM 2157 N N . VAL A 1 287 ? 7.729 4.656 25.656 1.00 97.75 287 VAL A N 1
ATOM 2158 C CA . VAL A 1 287 ? 7.670 3.490 26.554 1.00 97.75 287 VAL A CA 1
ATOM 2159 C C . VAL A 1 287 ? 6.774 3.760 27.758 1.00 97.75 287 VAL A C 1
ATOM 2161 O O . VAL A 1 287 ? 5.970 2.910 28.130 1.00 97.75 287 VAL A O 1
ATOM 2164 N N . GLN A 1 288 ? 6.830 4.955 28.349 1.00 97.69 288 GLN A N 1
ATOM 2165 C CA . GLN A 1 288 ? 5.941 5.316 29.457 1.00 97.69 288 GLN A CA 1
ATOM 2166 C C . GLN A 1 288 ? 4.464 5.305 29.046 1.00 97.69 288 GLN A C 1
ATOM 2168 O O . GLN A 1 288 ? 3.613 4.869 29.825 1.00 97.69 288 GLN A O 1
ATOM 2173 N N . PHE A 1 289 ? 4.131 5.752 27.831 1.00 97.75 289 PHE A N 1
ATOM 2174 C CA . PHE A 1 289 ? 2.774 5.618 27.303 1.00 97.75 289 PHE A CA 1
ATOM 2175 C C . PHE A 1 289 ? 2.390 4.155 27.080 1.00 97.75 289 PHE A C 1
ATOM 2177 O O . PHE A 1 289 ? 1.274 3.766 27.425 1.00 97.75 289 PHE A O 1
ATOM 2184 N N . ALA A 1 290 ? 3.300 3.329 26.561 1.00 97.62 290 ALA A N 1
ATOM 2185 C CA . ALA A 1 290 ? 3.074 1.894 26.413 1.00 97.62 290 ALA A CA 1
ATOM 2186 C C . ALA A 1 290 ? 2.821 1.201 27.764 1.00 97.62 290 ALA A C 1
ATOM 2188 O O . ALA A 1 290 ? 1.828 0.493 27.905 1.00 97.62 290 ALA A O 1
ATOM 2189 N N . LEU A 1 291 ? 3.627 1.490 28.788 1.00 97.69 291 LEU A N 1
ATOM 2190 C CA . LEU A 1 291 ? 3.445 0.977 30.150 1.00 97.69 291 LEU A CA 1
ATOM 2191 C C . LEU A 1 291 ? 2.111 1.420 30.760 1.00 97.69 291 LEU A C 1
ATOM 2193 O O . LEU A 1 291 ? 1.412 0.618 31.375 1.00 97.69 291 LEU A O 1
ATOM 2197 N N . LYS A 1 292 ? 1.705 2.680 30.553 1.00 97.31 292 LYS A N 1
ATOM 2198 C CA . LYS A 1 292 ? 0.380 3.164 30.977 1.00 97.31 292 LYS A CA 1
ATOM 2199 C C . LYS A 1 292 ? -0.751 2.391 30.299 1.00 97.31 292 LYS A C 1
ATOM 2201 O O . LYS A 1 292 ? -1.712 2.042 30.977 1.00 97.31 292 LYS A O 1
ATOM 2206 N N . ARG A 1 293 ? -0.637 2.092 28.999 1.00 96.88 293 ARG A N 1
ATOM 2207 C CA . ARG A 1 293 ? -1.612 1.251 28.281 1.00 96.88 293 ARG A CA 1
ATOM 2208 C C . ARG A 1 293 ? -1.617 -0.179 28.824 1.00 96.88 293 ARG A C 1
ATOM 2210 O O . ARG A 1 293 ? -2.684 -0.711 29.105 1.00 96.88 293 ARG A O 1
ATOM 2217 N N . ALA A 1 294 ? -0.445 -0.774 29.040 1.00 96.19 294 ALA A N 1
ATOM 2218 C CA . ALA A 1 294 ? -0.302 -2.109 29.622 1.00 96.19 294 ALA A CA 1
ATOM 2219 C C . ALA A 1 294 ? -0.856 -2.209 31.051 1.00 96.19 294 ALA A C 1
ATOM 2221 O O . ALA A 1 294 ? -1.313 -3.269 31.443 1.00 96.19 294 ALA A O 1
ATOM 2222 N N . ARG A 1 295 ? -0.859 -1.114 31.819 1.00 95.31 295 ARG A N 1
ATOM 2223 C CA . ARG A 1 295 ? -1.450 -1.070 33.163 1.00 95.31 295 ARG A CA 1
ATOM 2224 C C . ARG A 1 295 ? -2.977 -1.209 33.165 1.00 95.31 295 ARG A C 1
ATOM 2226 O O . ARG A 1 295 ? -3.523 -1.683 34.158 1.00 95.31 295 ARG A O 1
ATOM 2233 N N . VAL A 1 296 ? -3.640 -0.695 32.127 1.00 94.38 296 VAL A N 1
ATOM 2234 C CA . VAL A 1 296 ? -5.111 -0.639 32.019 1.00 94.38 296 VAL A CA 1
ATOM 2235 C C . VAL A 1 296 ? -5.687 -1.906 31.382 1.00 94.38 296 VAL A C 1
ATOM 2237 O O . VAL A 1 296 ? -6.850 -2.217 31.623 1.00 94.38 296 VAL A O 1
ATOM 2240 N N . ARG A 1 297 ? -4.886 -2.605 30.573 1.00 89.56 297 ARG A N 1
ATOM 2241 C CA . ARG A 1 297 ? -5.217 -3.929 30.032 1.00 89.56 297 ARG A CA 1
ATOM 2242 C C . ARG A 1 297 ? -5.130 -4.992 31.119 1.00 89.56 297 ARG A C 1
ATOM 2244 O O . ARG A 1 297 ? -5.983 -5.899 31.069 1.00 89.56 297 ARG A O 1
#